Protein AF-A0A7S3NAI8-F1 (afdb_monomer)

Mean predicted aligned error: 21.97 Å

Organism: NCBI:txid151035

Radius of gyration: 35.06 Å; Cα contacts (8 Å, |Δi|>4): 60; chains: 1; bounding box: 80×72×83 Å

pLDDT: mean 77.16, std 15.66, range [41.75, 98.12]

Sequence (259 aa):
VMDKLWKEVGRETEAGKLLYNLYPPDKKIDYPALRMKSKELLRKEEEEKKRGGKKKKPCPQKAKIEYPEPPRKESKFHMIDFVPRRKNAEAIKNEMAKEHKVVKPRPGVDRKQMIDDLQDKFQFKGMKDGVIGLDPKFKKKQQLEELMKNAAVPRKTKQGFKIPDYAATYYAEKYGKALDPKSLAKYEKSDAGLPTVDMQNAELEDLFDQVVGEIEDRQKYLRDISKLGKNKDIEERVKNEIVERIADLQKIREMQRGK

InterPro domains:
  IPR007914 Uncharacterised protein family UPF0193 [PF05250] (155-255)
  IPR007914 Uncharacterised protein family UPF0193 [PTHR28348] (199-255)

Structure (mmCIF, N/CA/C/O backbone):
data_AF-A0A7S3NAI8-F1
#
_entry.id   AF-A0A7S3NAI8-F1
#
loop_
_atom_site.group_PDB
_atom_site.id
_atom_site.type_symbol
_atom_site.label_atom_id
_atom_site.label_alt_id
_atom_site.label_comp_id
_atom_site.label_asym_id
_atom_site.label_entity_id
_atom_site.label_seq_id
_atom_site.pdbx_PDB_ins_code
_atom_site.Cartn_x
_atom_site.Cartn_y
_atom_site.Cartn_z
_atom_site.occupancy
_atom_site.B_iso_or_equiv
_atom_site.auth_seq_id
_atom_site.auth_comp_id
_atom_site.auth_asym_id
_atom_site.auth_atom_id
_atom_site.pdbx_PDB_model_num
ATOM 1 N N . VAL A 1 1 ? 20.994 25.667 -31.544 1.00 58.31 1 VAL A N 1
ATOM 2 C CA . VAL A 1 1 ? 22.170 26.498 -31.169 1.00 58.31 1 VAL A CA 1
ATOM 3 C C . VAL A 1 1 ? 22.980 26.886 -32.406 1.00 58.31 1 VAL A C 1
ATOM 5 O O . VAL A 1 1 ? 23.290 28.058 -32.534 1.00 58.31 1 VAL A O 1
ATOM 8 N N . MET A 1 2 ? 23.215 25.979 -33.366 1.00 66.31 2 MET A N 1
ATOM 9 C CA . MET A 1 2 ? 23.956 26.298 -34.603 1.00 66.31 2 MET A CA 1
ATOM 10 C C . MET A 1 2 ? 23.243 27.254 -35.584 1.00 66.31 2 MET A C 1
ATOM 12 O O . MET A 1 2 ? 23.916 28.000 -36.287 1.00 66.31 2 MET A O 1
ATOM 16 N N . ASP A 1 3 ? 21.906 27.327 -35.582 1.00 66.75 3 ASP A N 1
ATOM 17 C CA . ASP A 1 3 ? 21.140 28.139 -36.556 1.00 66.75 3 ASP A CA 1
ATOM 18 C C . ASP A 1 3 ? 21.333 29.661 -36.432 1.00 66.75 3 ASP A C 1
ATOM 20 O O . ASP A 1 3 ? 20.915 30.419 -37.310 1.00 66.75 3 ASP A O 1
ATOM 24 N N . LYS A 1 4 ? 21.941 30.128 -35.333 1.00 80.12 4 LYS A N 1
ATOM 25 C CA . LYS A 1 4 ? 22.228 31.552 -35.088 1.00 80.12 4 LYS A CA 1
ATOM 26 C C . LYS A 1 4 ? 23.694 31.923 -35.322 1.00 80.12 4 LYS A C 1
ATOM 28 O O . LYS A 1 4 ? 23.981 33.103 -35.485 1.00 80.12 4 LYS A O 1
ATOM 33 N N . LEU A 1 5 ? 24.591 30.941 -35.420 1.00 82.69 5 LEU A N 1
ATOM 34 C CA . LEU A 1 5 ? 26.036 31.173 -35.493 1.00 82.69 5 LEU A CA 1
ATOM 35 C C . LEU A 1 5 ? 26.430 31.942 -36.765 1.00 82.69 5 LEU A C 1
ATOM 37 O O . LEU A 1 5 ? 27.232 32.867 -36.723 1.00 82.69 5 LEU A O 1
ATOM 41 N N . TRP A 1 6 ? 25.796 31.631 -37.901 1.00 80.75 6 TRP A N 1
ATOM 42 C CA . TRP A 1 6 ? 26.048 32.345 -39.158 1.00 80.75 6 TRP A CA 1
ATOM 43 C C . TRP A 1 6 ? 25.530 33.795 -39.144 1.00 80.75 6 TRP A C 1
ATOM 45 O O . TRP A 1 6 ? 26.022 34.624 -39.908 1.00 80.75 6 TRP A O 1
ATOM 55 N N . LYS A 1 7 ? 24.556 34.120 -38.277 1.00 84.31 7 LYS A N 1
ATOM 56 C CA . LYS A 1 7 ? 24.056 35.495 -38.105 1.00 84.31 7 LYS A CA 1
ATOM 57 C C . LYS A 1 7 ? 25.027 36.349 -37.293 1.00 84.31 7 LYS A C 1
ATOM 59 O O . LYS A 1 7 ? 25.137 37.535 -37.569 1.00 84.31 7 LYS A O 1
ATOM 64 N N . GLU A 1 8 ? 25.726 35.745 -36.335 1.00 90.38 8 GLU A N 1
ATOM 65 C CA . GLU A 1 8 ? 26.740 36.418 -35.513 1.00 90.38 8 GLU A CA 1
ATOM 66 C C . GLU A 1 8 ? 28.041 36.659 -36.292 1.00 90.38 8 GLU A C 1
ATOM 68 O O . GLU A 1 8 ? 28.639 37.722 -36.175 1.00 90.38 8 GLU A O 1
ATOM 73 N N . VAL A 1 9 ? 28.445 35.705 -37.139 1.00 91.38 9 VAL A N 1
ATOM 74 C CA . VAL A 1 9 ? 29.662 35.801 -37.972 1.00 91.38 9 VAL A CA 1
ATOM 75 C C . VAL A 1 9 ? 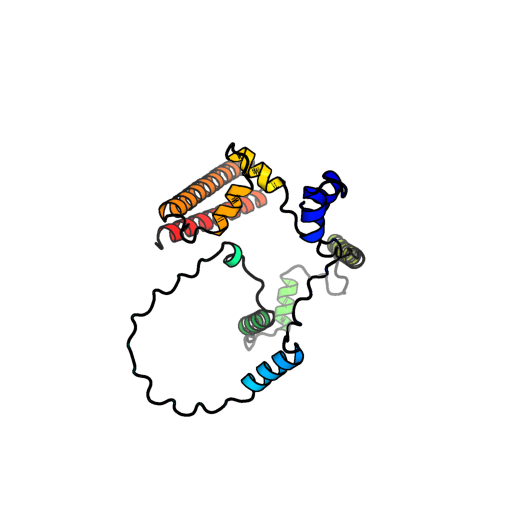29.483 36.745 -39.180 1.00 91.38 9 VAL A C 1
ATOM 77 O O . VAL A 1 9 ? 30.461 37.284 -39.702 1.00 91.38 9 VAL A O 1
ATOM 80 N N . GLY A 1 10 ? 28.236 36.977 -39.610 1.00 87.50 10 GLY A N 1
ATOM 81 C CA . GLY A 1 10 ? 27.883 37.878 -40.712 1.00 87.50 10 GLY A CA 1
ATOM 82 C C . GLY A 1 10 ? 28.161 37.296 -42.106 1.00 87.50 10 GLY A C 1
ATOM 83 O O . GLY A 1 10 ? 29.051 36.474 -42.294 1.00 87.50 10 GLY A O 1
ATOM 84 N N . ARG A 1 11 ? 27.394 37.722 -43.122 1.00 85.44 11 ARG A N 1
ATOM 85 C CA . ARG A 1 11 ? 27.519 37.217 -44.511 1.00 85.44 11 ARG A CA 1
ATOM 86 C C . ARG A 1 11 ? 28.714 37.767 -45.285 1.00 85.44 11 ARG A C 1
ATOM 88 O O . ARG A 1 11 ? 29.029 37.253 -46.356 1.00 85.44 11 ARG A O 1
ATOM 95 N N . GLU A 1 12 ? 29.360 38.797 -44.758 1.00 90.75 12 GLU A N 1
ATOM 96 C CA . GLU A 1 12 ? 30.474 39.455 -45.438 1.00 90.75 12 GLU A CA 1
ATOM 97 C C . GLU A 1 12 ? 31.781 38.665 -45.303 1.00 90.75 12 GLU A C 1
ATOM 99 O O . GLU A 1 12 ? 32.643 38.739 -46.176 1.00 90.75 12 GLU A O 1
ATOM 104 N N . THR A 1 13 ? 31.909 37.837 -44.262 1.00 94.44 13 THR A N 1
ATOM 105 C CA . THR A 1 13 ? 33.091 36.998 -44.037 1.00 94.44 13 THR A CA 1
ATOM 106 C C . THR A 1 13 ? 33.000 35.682 -44.817 1.00 94.44 13 THR A C 1
ATOM 108 O O . THR A 1 13 ? 31.925 35.095 -44.966 1.00 94.44 13 THR A O 1
ATOM 111 N N . GLU A 1 14 ? 34.133 35.172 -45.311 1.00 93.06 14 GLU A N 1
ATOM 112 C CA . GLU A 1 14 ? 34.175 33.894 -46.046 1.00 93.06 14 GLU A CA 1
ATOM 113 C C . GLU A 1 14 ? 33.659 32.721 -45.202 1.00 93.06 14 GLU A C 1
ATOM 115 O O . GLU A 1 14 ? 32.905 31.877 -45.693 1.00 93.06 14 GLU A O 1
ATOM 120 N N . ALA A 1 15 ? 33.986 32.719 -43.906 1.00 90.81 15 ALA A N 1
ATOM 121 C CA . ALA A 1 15 ? 33.488 31.737 -42.950 1.00 90.81 15 ALA A CA 1
ATOM 122 C C . ALA A 1 15 ? 31.955 31.789 -42.815 1.00 90.81 15 ALA A C 1
ATOM 124 O O . ALA A 1 15 ? 31.297 30.747 -42.797 1.00 90.81 15 ALA A O 1
ATOM 125 N N . GLY A 1 16 ? 31.369 32.991 -42.785 1.00 90.62 16 GLY A N 1
ATOM 126 C CA . GLY A 1 16 ? 29.920 33.175 -42.747 1.00 90.62 16 GLY A CA 1
ATOM 127 C C . GLY A 1 16 ? 29.219 32.698 -44.020 1.00 90.62 16 GLY A C 1
ATOM 128 O O . GLY A 1 16 ? 28.172 32.053 -43.936 1.00 90.62 16 GLY A O 1
ATOM 129 N N . LYS A 1 17 ? 29.816 32.930 -45.199 1.00 91.50 17 LYS A N 1
ATOM 130 C CA . LYS A 1 17 ? 29.306 32.421 -46.490 1.00 91.50 17 LYS A CA 1
ATOM 131 C C . LYS A 1 17 ? 29.309 30.891 -46.541 1.00 91.50 17 LYS A C 1
ATOM 133 O O . LYS A 1 17 ? 28.313 30.290 -46.946 1.00 91.50 17 LYS A O 1
ATOM 138 N N . LEU A 1 18 ? 30.391 30.259 -46.081 1.00 91.62 18 LEU A N 1
ATOM 139 C CA . LEU A 1 18 ? 30.500 28.799 -45.977 1.00 91.62 18 LEU A CA 1
ATOM 140 C C . LEU A 1 18 ? 29.454 28.213 -45.022 1.00 91.62 18 LEU A C 1
ATOM 142 O O . LEU A 1 18 ? 28.754 27.268 -45.387 1.00 91.62 18 LEU A O 1
ATOM 146 N N . LEU A 1 19 ? 29.292 28.802 -43.834 1.00 88.25 19 LEU A N 1
ATOM 147 C CA . LEU A 1 19 ? 28.294 28.362 -42.855 1.00 88.25 19 LEU A CA 1
ATOM 148 C C . LEU A 1 19 ? 26.859 28.522 -43.372 1.00 88.25 19 LEU A C 1
ATOM 150 O O . LEU A 1 19 ? 26.040 27.626 -43.173 1.00 88.25 19 LEU A O 1
ATOM 154 N N . TYR A 1 20 ? 26.561 29.622 -44.068 1.00 87.94 20 TYR A N 1
ATOM 155 C CA . TYR A 1 20 ? 25.245 29.855 -44.665 1.00 87.94 20 TYR A CA 1
ATOM 156 C C . TYR A 1 20 ? 24.912 28.834 -45.764 1.00 87.94 20 TYR A C 1
ATOM 158 O O . TYR A 1 20 ? 23.783 28.350 -45.841 1.00 87.94 20 TYR A O 1
ATOM 166 N N . ASN A 1 21 ? 25.898 28.458 -46.583 1.00 86.88 21 ASN A N 1
ATOM 167 C CA . ASN A 1 21 ? 25.721 27.430 -47.609 1.00 86.88 21 ASN A CA 1
ATOM 168 C C . ASN A 1 21 ? 25.515 26.031 -47.010 1.00 86.88 21 ASN A C 1
ATOM 170 O O . ASN A 1 21 ? 24.724 25.250 -47.548 1.00 86.88 21 ASN A O 1
ATOM 174 N N . LEU A 1 22 ? 26.203 25.722 -45.906 1.00 86.19 22 LEU A N 1
ATOM 175 C CA . LEU A 1 22 ? 26.088 24.433 -45.223 1.00 86.19 22 LEU A CA 1
ATOM 176 C C . LEU A 1 22 ? 24.748 24.286 -44.483 1.00 86.19 22 LEU A C 1
ATOM 178 O O . LEU A 1 22 ? 24.173 23.199 -44.476 1.00 86.19 22 LEU A O 1
ATOM 182 N N . TYR A 1 23 ? 24.227 25.383 -43.919 1.00 81.94 23 TYR A N 1
ATOM 183 C CA . TYR A 1 23 ? 22.971 25.409 -43.159 1.00 81.94 23 TYR A CA 1
ATOM 184 C C . TYR A 1 23 ? 22.001 26.494 -43.660 1.00 81.94 23 TYR A C 1
ATOM 186 O O . TYR A 1 23 ? 21.795 27.509 -42.987 1.00 81.94 23 TYR A O 1
ATOM 194 N N . PRO A 1 24 ? 21.362 26.303 -44.828 1.00 79.19 24 PRO A N 1
ATOM 195 C CA . PRO A 1 24 ? 20.399 27.267 -45.339 1.00 79.19 24 PRO A CA 1
ATOM 196 C C . PRO A 1 24 ? 19.149 27.264 -44.451 1.00 79.19 24 PRO A C 1
ATOM 198 O O . PRO A 1 24 ? 18.610 26.187 -44.185 1.00 79.19 24 PRO A O 1
ATOM 201 N N . PRO A 1 25 ? 18.648 28.436 -44.027 1.00 76.06 25 PRO A N 1
ATOM 202 C CA . PRO A 1 25 ? 17.579 28.532 -43.031 1.00 76.06 25 PRO A CA 1
ATOM 203 C C . PRO A 1 25 ? 16.255 27.886 -43.470 1.00 76.06 25 PRO A C 1
ATOM 205 O O . PRO A 1 25 ? 15.472 27.496 -42.611 1.00 76.06 25 PRO A O 1
ATOM 208 N N . ASP A 1 26 ? 16.039 27.716 -44.780 1.00 76.81 26 ASP A N 1
ATOM 209 C CA . ASP A 1 26 ? 14.762 27.264 -45.350 1.00 76.81 26 ASP A CA 1
ATOM 210 C C . ASP A 1 26 ? 14.845 25.944 -46.133 1.00 76.81 26 ASP A C 1
ATOM 212 O O . ASP A 1 26 ? 13.895 25.565 -46.823 1.00 76.81 26 ASP A O 1
ATOM 216 N N . LYS A 1 27 ? 15.951 25.190 -46.042 1.00 76.06 27 LYS A N 1
ATOM 217 C CA . LYS A 1 27 ? 15.980 23.846 -46.643 1.00 76.06 27 LYS A CA 1
ATOM 218 C C . LYS A 1 27 ? 15.183 22.880 -45.771 1.00 76.06 27 LYS A C 1
ATOM 220 O O . LYS A 1 27 ? 15.714 22.235 -44.870 1.00 76.06 27 LYS A O 1
ATOM 225 N N . LYS A 1 28 ? 13.889 22.756 -46.073 1.00 80.75 28 LYS A N 1
ATOM 226 C CA . LYS A 1 28 ? 13.061 21.641 -45.614 1.00 80.75 28 LYS A CA 1
ATOM 227 C C . LYS A 1 28 ? 13.723 20.357 -46.114 1.00 80.75 28 LYS A C 1
ATOM 229 O O . LYS A 1 28 ? 13.796 20.137 -47.319 1.00 80.75 28 LYS A O 1
ATOM 234 N N . ILE A 1 29 ? 14.277 19.565 -45.197 1.00 80.69 29 ILE A N 1
ATOM 235 C CA . ILE A 1 29 ? 14.910 18.293 -45.546 1.00 80.69 29 ILE A CA 1
ATOM 236 C C . ILE A 1 29 ? 13.817 17.411 -46.146 1.00 80.69 29 ILE A C 1
ATOM 238 O O . ILE A 1 29 ? 12.866 17.038 -45.454 1.00 80.69 29 ILE A O 1
ATOM 242 N N . ASP A 1 30 ? 13.921 17.146 -47.446 1.00 83.06 30 ASP A N 1
ATOM 243 C CA . ASP A 1 30 ? 12.950 16.337 -48.168 1.00 83.06 30 ASP A CA 1
ATOM 244 C C . ASP A 1 30 ? 13.254 14.867 -47.885 1.00 83.06 30 ASP A C 1
ATOM 246 O O . ASP A 1 30 ? 14.068 14.216 -48.543 1.00 83.06 30 ASP A O 1
ATOM 250 N N . TYR A 1 31 ? 12.683 14.366 -46.793 1.00 82.12 31 TYR A N 1
ATOM 251 C CA . TYR A 1 31 ? 12.772 12.952 -46.476 1.00 82.12 31 TYR A CA 1
ATOM 252 C C . TYR A 1 31 ? 11.865 12.179 -47.440 1.00 82.12 31 TYR A C 1
ATOM 254 O O . TYR A 1 31 ? 10.710 12.570 -47.629 1.00 82.12 31 TYR A O 1
ATOM 262 N N . PRO A 1 32 ? 12.331 11.056 -48.015 1.00 84.81 32 PRO A N 1
ATOM 263 C CA . PRO A 1 32 ? 11.484 10.226 -48.858 1.00 84.81 32 PRO A CA 1
ATOM 264 C C . PRO A 1 32 ? 10.223 9.824 -48.089 1.00 84.81 32 PRO A C 1
ATOM 266 O O . PRO A 1 32 ? 10.291 9.437 -46.919 1.00 84.81 32 PRO A O 1
ATOM 269 N N . ALA A 1 33 ? 9.064 9.918 -48.745 1.00 81.44 33 ALA A N 1
ATOM 270 C CA . ALA A 1 33 ? 7.783 9.621 -48.120 1.00 81.44 33 ALA A CA 1
ATOM 271 C C . ALA A 1 33 ? 7.792 8.203 -47.525 1.00 81.44 33 ALA A C 1
ATOM 273 O O . ALA A 1 33 ? 7.889 7.204 -48.246 1.00 81.44 33 ALA A O 1
ATOM 274 N N . LEU A 1 34 ? 7.682 8.114 -46.196 1.00 76.50 34 LEU A N 1
ATOM 275 C CA . LEU A 1 34 ? 7.574 6.844 -45.490 1.00 76.50 34 LEU A CA 1
ATOM 276 C C . LEU A 1 34 ? 6.293 6.145 -45.954 1.00 76.50 34 LEU A C 1
ATOM 278 O O . LEU A 1 34 ? 5.187 6.540 -45.582 1.00 76.50 34 LEU A O 1
ATOM 282 N N . ARG A 1 35 ? 6.432 5.093 -46.769 1.00 77.12 35 ARG A N 1
ATOM 283 C CA . ARG A 1 35 ? 5.318 4.224 -47.177 1.00 77.12 35 ARG A CA 1
ATOM 284 C C . ARG A 1 35 ? 4.878 3.365 -45.993 1.00 77.12 35 ARG A C 1
ATOM 286 O O . ARG A 1 35 ? 5.145 2.167 -45.939 1.00 77.12 35 ARG A O 1
ATOM 293 N N . MET A 1 36 ? 4.225 3.978 -45.015 1.00 78.50 36 MET A N 1
ATOM 294 C CA . MET A 1 36 ? 3.579 3.238 -43.942 1.00 78.50 36 MET A CA 1
ATOM 295 C C . MET A 1 36 ? 2.265 2.666 -44.467 1.00 78.50 36 MET A C 1
ATOM 297 O O . MET A 1 36 ? 1.466 3.376 -45.079 1.00 78.50 36 MET A O 1
ATOM 301 N N . LYS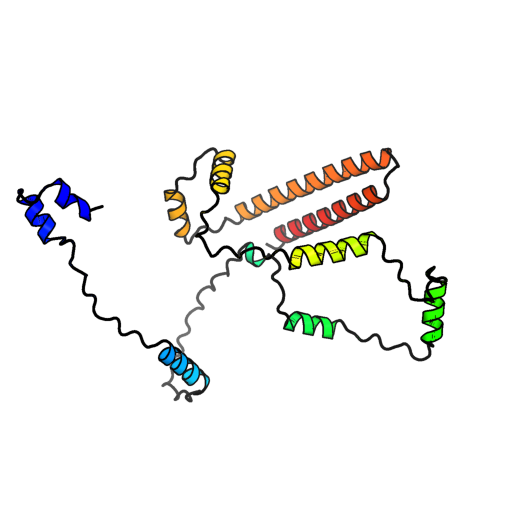 A 1 37 ? 2.032 1.372 -44.228 1.00 76.75 37 LYS A N 1
ATOM 302 C CA . LYS A 1 37 ? 0.714 0.774 -44.463 1.00 76.75 37 LYS A CA 1
ATOM 303 C C . LYS A 1 37 ? -0.319 1.560 -43.655 1.00 76.75 37 LYS A C 1
ATOM 305 O O . LYS A 1 37 ? -0.072 1.883 -42.491 1.00 76.75 37 LYS A O 1
ATOM 310 N N . SER A 1 38 ? -1.466 1.867 -44.258 1.00 79.44 38 SER A N 1
ATOM 311 C CA . SER A 1 38 ? -2.542 2.546 -43.538 1.00 79.44 38 SER A CA 1
ATOM 312 C C . SER A 1 38 ? -2.954 1.722 -42.314 1.00 79.44 38 SER A C 1
ATOM 314 O O . SER A 1 38 ? -2.883 0.489 -42.306 1.00 79.44 38 SER A O 1
ATOM 316 N N . LYS A 1 39 ? -3.401 2.402 -41.256 1.00 76.12 39 LYS A N 1
ATOM 317 C CA . LYS A 1 39 ? -3.838 1.746 -40.014 1.00 76.12 39 LYS A CA 1
ATOM 318 C C . LYS A 1 39 ? -4.964 0.729 -40.263 1.00 76.12 39 LYS A C 1
ATOM 320 O O . LYS A 1 39 ? -5.061 -0.273 -39.562 1.00 76.12 39 LYS A O 1
ATOM 325 N N . GLU A 1 40 ? -5.768 0.956 -41.298 1.00 79.06 40 GLU A N 1
ATOM 326 C CA . GLU A 1 40 ? -6.812 0.036 -41.755 1.00 79.06 40 GLU A CA 1
ATOM 327 C C . GLU A 1 40 ? -6.254 -1.226 -42.420 1.00 79.06 40 GLU A C 1
ATOM 329 O O . GLU A 1 40 ? -6.776 -2.311 -42.175 1.00 79.06 40 GLU A O 1
ATOM 334 N N . LEU A 1 41 ? -5.173 -1.117 -43.202 1.00 79.19 41 LEU A N 1
ATOM 335 C CA . LEU A 1 41 ? -4.490 -2.278 -43.784 1.00 79.19 41 LEU A CA 1
ATOM 336 C C . LEU A 1 41 ? -3.861 -3.158 -42.703 1.00 79.19 41 LEU A C 1
ATOM 338 O O . LEU A 1 41 ? -3.995 -4.376 -42.759 1.00 79.19 41 LEU A O 1
ATOM 342 N N . LEU A 1 42 ? -3.238 -2.553 -41.688 1.00 81.25 42 LEU A N 1
ATOM 343 C CA . LEU A 1 42 ? -2.683 -3.293 -40.548 1.00 81.25 42 LEU A CA 1
ATOM 344 C C . LEU A 1 42 ? -3.774 -4.036 -39.769 1.00 81.25 42 LEU A C 1
ATOM 346 O O . LEU A 1 42 ? -3.610 -5.205 -39.424 1.00 81.25 42 LEU A O 1
ATOM 350 N N . ARG A 1 43 ? -4.919 -3.383 -39.545 1.00 81.12 43 ARG A N 1
ATOM 351 C CA . ARG A 1 43 ? -6.054 -3.993 -38.851 1.00 81.12 43 ARG A CA 1
ATOM 352 C C . ARG A 1 43 ? -6.693 -5.124 -39.667 1.00 81.12 43 ARG A C 1
ATOM 354 O O . ARG A 1 43 ? -6.998 -6.169 -39.097 1.00 81.12 43 ARG A O 1
ATOM 361 N N . LYS A 1 44 ? -6.840 -4.963 -40.988 1.00 81.38 44 LYS A N 1
ATOM 362 C CA . LYS A 1 44 ? -7.309 -6.038 -41.881 1.00 81.38 44 LYS A CA 1
ATOM 363 C C . LYS A 1 44 ? -6.336 -7.220 -41.923 1.00 81.38 44 LYS A C 1
ATOM 365 O O . LYS A 1 44 ? -6.791 -8.354 -41.839 1.00 81.38 44 LYS A O 1
ATOM 370 N N . GLU A 1 45 ? -5.022 -6.984 -41.966 1.00 78.06 45 GLU A N 1
ATOM 371 C CA . GLU A 1 45 ? -4.016 -8.060 -41.906 1.00 78.06 45 GLU A CA 1
ATOM 372 C C . GLU A 1 45 ? -4.067 -8.836 -40.575 1.00 78.06 45 GLU A C 1
ATOM 374 O O . GLU A 1 45 ? -3.905 -10.058 -40.561 1.00 78.06 45 GLU A O 1
ATOM 379 N N . GLU A 1 46 ? -4.308 -8.162 -39.447 1.00 79.25 46 GLU A N 1
ATOM 380 C CA . GLU A 1 46 ? -4.494 -8.832 -38.153 1.00 79.25 46 GLU A CA 1
ATOM 381 C C . GLU A 1 46 ? -5.799 -9.631 -38.081 1.00 79.25 46 GLU A C 1
ATOM 383 O O . GLU A 1 46 ? -5.812 -10.750 -37.560 1.00 79.25 46 GLU A O 1
ATOM 388 N N . GLU A 1 47 ? -6.895 -9.086 -38.609 1.00 79.50 47 GLU A N 1
ATOM 389 C CA . GLU A 1 47 ? -8.188 -9.771 -38.664 1.00 79.50 47 GLU A CA 1
ATOM 390 C C . GLU A 1 47 ? -8.141 -10.989 -39.609 1.00 79.50 47 GLU A C 1
ATOM 392 O O . GLU A 1 47 ? -8.650 -12.057 -39.257 1.00 79.50 47 GLU A O 1
ATOM 397 N N . GLU A 1 48 ? -7.448 -10.898 -40.748 1.00 72.81 48 GLU A N 1
ATOM 398 C CA . GLU A 1 48 ? -7.210 -12.030 -41.654 1.00 72.81 48 GLU A CA 1
ATOM 399 C C . GLU A 1 48 ? -6.296 -13.098 -41.045 1.00 72.81 48 GLU A C 1
ATOM 401 O O . GLU A 1 48 ? -6.559 -14.286 -41.221 1.00 72.81 48 GLU A O 1
ATOM 406 N N . LYS A 1 49 ? -5.268 -12.728 -40.268 1.00 67.19 49 LYS A N 1
ATOM 407 C CA . LYS A 1 49 ? -4.451 -13.707 -39.522 1.00 67.19 49 LYS A CA 1
ATOM 408 C C . LYS A 1 49 ? -5.254 -14.450 -38.454 1.00 67.19 49 LYS A C 1
ATOM 410 O O . LYS A 1 49 ? -4.973 -15.617 -38.194 1.00 67.19 49 LYS A O 1
ATOM 415 N N . LYS A 1 50 ? -6.243 -13.793 -37.841 1.00 66.25 50 LYS A N 1
ATOM 416 C CA . LYS A 1 50 ? -7.129 -14.408 -36.838 1.00 66.25 50 LYS A CA 1
ATOM 417 C C . LYS A 1 50 ? -8.192 -15.310 -37.466 1.00 66.25 50 LYS A C 1
ATOM 419 O O . LYS A 1 50 ? -8.572 -16.301 -36.854 1.00 66.25 50 LYS A O 1
ATOM 424 N N . ARG A 1 51 ? -8.670 -14.983 -38.672 1.00 66.06 51 ARG A N 1
ATOM 425 C CA . ARG A 1 51 ? -9.725 -15.740 -39.374 1.00 66.06 51 ARG A CA 1
ATOM 426 C C . ARG A 1 51 ? -9.181 -16.832 -40.297 1.00 66.06 51 ARG A C 1
ATOM 428 O O . ARG A 1 51 ? -9.811 -17.869 -40.465 1.00 66.06 51 ARG A O 1
ATOM 435 N N . GLY A 1 52 ? -8.000 -16.627 -40.870 1.00 52.56 52 GLY A N 1
ATOM 436 C CA . GLY A 1 52 ? -7.333 -17.553 -41.772 1.00 52.56 52 GLY A CA 1
ATOM 437 C C . GLY A 1 52 ? -6.270 -18.372 -41.055 1.00 52.56 52 GLY A C 1
ATOM 438 O O . GLY A 1 52 ? -5.076 -18.114 -41.213 1.00 52.56 52 GLY A O 1
ATOM 439 N N . GLY A 1 53 ? -6.687 -19.403 -40.318 1.00 55.53 53 GLY A N 1
ATOM 440 C CA . GLY A 1 53 ? -5.801 -20.490 -39.903 1.00 55.53 53 GLY A CA 1
ATOM 441 C C . GLY A 1 53 ? -5.292 -21.248 -41.130 1.00 55.53 53 GLY A C 1
ATOM 442 O O . GLY A 1 53 ? -5.776 -22.335 -41.439 1.00 55.53 53 GLY A O 1
ATOM 443 N N . LYS A 1 54 ? -4.343 -20.669 -41.879 1.00 59.41 54 LYS A N 1
ATOM 444 C CA . LYS A 1 54 ? -3.670 -21.354 -42.985 1.00 59.41 54 LYS A CA 1
ATOM 445 C C . LYS A 1 54 ? -3.075 -22.637 -42.411 1.00 59.41 54 LYS A C 1
ATOM 447 O O . LYS A 1 54 ? -2.167 -22.573 -41.580 1.00 59.41 54 LYS A O 1
ATOM 452 N N . LYS A 1 55 ? -3.608 -23.791 -42.832 1.00 64.31 55 LYS A N 1
ATOM 453 C CA . LYS A 1 55 ? -3.068 -25.113 -42.496 1.00 64.31 55 LYS A CA 1
ATOM 454 C C . LYS A 1 55 ? -1.579 -25.074 -42.829 1.00 64.31 55 LYS A C 1
ATOM 456 O O . LYS A 1 55 ? -1.213 -24.910 -43.994 1.00 64.31 55 LYS A O 1
ATOM 461 N N . LYS A 1 56 ? -0.723 -25.113 -41.803 1.00 65.94 56 LYS A N 1
ATOM 462 C CA . LYS A 1 56 ? 0.729 -25.099 -41.983 1.00 65.94 56 LYS A CA 1
ATOM 463 C C . LYS A 1 56 ? 1.059 -26.319 -42.838 1.00 65.94 56 LYS A C 1
ATOM 465 O O . LYS A 1 56 ? 0.859 -27.442 -42.384 1.00 65.94 56 LYS A O 1
ATOM 470 N N . LYS A 1 57 ? 1.505 -26.107 -44.081 1.00 72.44 57 LYS A N 1
ATOM 471 C CA . LYS A 1 57 ? 2.099 -27.189 -44.874 1.00 72.44 57 LYS A CA 1
ATOM 472 C C . LYS A 1 57 ? 3.197 -27.825 -44.007 1.00 72.44 57 LYS A C 1
ATOM 474 O O . LYS A 1 57 ? 3.891 -27.061 -43.324 1.00 72.44 57 LYS A O 1
ATOM 479 N N . PRO A 1 58 ? 3.340 -29.162 -43.976 1.00 68.94 58 PRO A N 1
ATOM 480 C CA . PRO A 1 58 ? 4.404 -29.799 -43.214 1.00 68.94 58 PRO A CA 1
ATOM 481 C C . PRO A 1 58 ? 5.730 -29.241 -43.728 1.00 68.94 58 PRO A C 1
ATOM 483 O O . PRO A 1 58 ? 6.114 -29.443 -44.876 1.00 68.94 58 PRO A O 1
ATOM 486 N N . CYS A 1 59 ? 6.366 -28.421 -42.897 1.00 57.91 59 CYS A N 1
ATOM 487 C CA . CYS A 1 59 ? 7.693 -27.900 -43.167 1.00 57.91 59 CYS A CA 1
ATOM 488 C C . CYS A 1 59 ? 8.630 -29.122 -43.200 1.00 57.91 59 CYS A C 1
ATOM 490 O O . CYS A 1 59 ? 8.480 -29.972 -42.315 1.00 57.91 59 CYS A O 1
ATOM 492 N N . PRO A 1 60 ? 9.528 -29.253 -44.196 1.00 73.88 60 PRO A N 1
ATOM 493 C CA . PRO A 1 60 ? 10.490 -30.352 -44.248 1.00 73.88 60 PRO A CA 1
ATOM 494 C C . PRO A 1 60 ? 11.160 -30.488 -42.881 1.00 73.88 60 PRO A C 1
ATOM 496 O O . PRO A 1 60 ? 11.482 -29.471 -42.263 1.00 73.88 60 PRO A O 1
ATOM 499 N N . GLN A 1 61 ? 11.232 -31.729 -42.385 1.00 71.94 61 GLN A N 1
ATOM 500 C CA . GLN A 1 61 ? 11.603 -32.091 -41.016 1.00 71.94 61 GLN A CA 1
ATOM 501 C C . GLN A 1 61 ? 12.713 -31.180 -40.492 1.00 71.94 61 GLN A C 1
ATOM 503 O O . GLN A 1 61 ? 13.875 -31.298 -40.871 1.00 71.94 61 GLN A O 1
ATOM 508 N N . LYS A 1 62 ? 12.336 -30.233 -39.629 1.00 69.31 62 LYS A N 1
ATOM 509 C CA . LYS A 1 62 ? 13.311 -29.407 -38.929 1.00 69.31 62 LYS A CA 1
ATOM 510 C C . LYS A 1 62 ? 14.120 -30.358 -38.060 1.00 69.31 62 LYS A C 1
ATOM 512 O O . LYS A 1 62 ? 13.537 -31.014 -37.195 1.00 69.31 62 LYS A O 1
ATOM 517 N N . ALA A 1 63 ? 15.421 -30.450 -38.318 1.00 79.00 63 ALA A N 1
ATOM 518 C CA . ALA A 1 63 ? 16.342 -31.165 -37.451 1.00 79.00 63 ALA A CA 1
ATOM 519 C C . ALA A 1 63 ? 16.096 -30.698 -36.008 1.00 79.00 63 ALA A C 1
ATOM 521 O O . ALA A 1 63 ? 16.155 -29.499 -35.722 1.00 79.00 63 ALA A O 1
ATOM 522 N N . LYS A 1 64 ? 15.730 -31.631 -35.122 1.00 78.94 64 LYS A N 1
ATOM 523 C CA . LYS A 1 64 ? 15.594 -31.358 -33.690 1.00 78.94 64 LYS A CA 1
ATOM 524 C C . LYS A 1 64 ? 17.003 -31.218 -33.129 1.00 78.94 64 LYS A C 1
ATOM 526 O O . LYS A 1 64 ? 17.610 -32.198 -32.722 1.00 78.94 64 LYS A O 1
ATOM 531 N N . ILE A 1 65 ? 17.535 -30.007 -33.190 1.00 82.81 65 ILE A N 1
ATOM 532 C CA . ILE A 1 65 ? 18.744 -29.645 -32.463 1.00 82.81 65 ILE A CA 1
ATOM 533 C C . ILE A 1 65 ? 18.274 -29.325 -31.041 1.00 82.81 65 ILE A C 1
ATOM 535 O O . ILE A 1 65 ? 17.527 -28.365 -30.844 1.00 82.81 65 ILE A O 1
ATOM 539 N N . GLU A 1 66 ? 18.624 -30.176 -30.076 1.00 84.88 66 GLU A N 1
ATOM 540 C CA . GLU A 1 66 ? 18.416 -29.885 -28.656 1.00 84.88 66 GLU A CA 1
ATOM 541 C C . GLU A 1 66 ? 19.379 -28.773 -28.255 1.00 84.88 66 GLU A C 1
ATOM 543 O O . GLU A 1 66 ? 20.577 -28.980 -28.073 1.00 84.88 66 GLU A O 1
ATOM 548 N N . TYR A 1 67 ? 18.844 -27.559 -28.177 1.00 87.00 67 TYR A N 1
ATOM 549 C CA . TYR A 1 67 ? 19.541 -26.450 -27.554 1.00 87.00 67 TYR A CA 1
ATOM 550 C C . TYR A 1 67 ? 19.288 -26.512 -26.046 1.00 87.00 67 TYR A C 1
ATOM 552 O O . TYR A 1 67 ? 18.145 -26.750 -25.645 1.00 87.00 67 TYR A O 1
ATOM 560 N N . PRO A 1 68 ? 20.308 -26.271 -25.209 1.00 89.44 68 PRO A N 1
ATOM 561 C CA . PRO A 1 68 ? 20.087 -26.091 -23.780 1.00 89.44 68 PRO A CA 1
ATOM 562 C C . PRO A 1 68 ? 19.055 -24.976 -23.562 1.00 89.44 68 PRO A C 1
ATOM 564 O O . PRO A 1 68 ? 19.112 -23.943 -24.239 1.00 89.44 68 PRO A O 1
ATOM 567 N N . GLU A 1 69 ? 18.095 -25.189 -22.652 1.00 85.69 69 GLU A N 1
ATOM 568 C CA . GLU A 1 69 ? 17.108 -24.156 -22.331 1.00 85.69 69 GLU A CA 1
ATOM 569 C C . GLU A 1 69 ? 17.857 -22.914 -21.830 1.00 85.69 69 GLU A C 1
ATOM 571 O O . GLU A 1 69 ? 18.578 -22.999 -20.831 1.00 85.69 69 GLU A O 1
ATOM 576 N N . PRO A 1 70 ? 17.734 -21.758 -22.508 1.00 83.25 70 PRO A N 1
ATOM 577 C CA . PRO A 1 70 ? 18.338 -20.541 -22.001 1.00 83.25 70 PRO A CA 1
ATOM 578 C C . PRO A 1 70 ? 17.735 -20.250 -20.621 1.00 83.25 70 PRO A C 1
ATOM 580 O O . PRO A 1 70 ? 16.526 -20.447 -20.441 1.00 83.25 70 PRO A O 1
ATOM 583 N N . PRO A 1 71 ? 18.536 -19.772 -19.652 1.00 88.31 71 PRO A N 1
ATOM 584 C CA . PRO A 1 71 ? 18.025 -19.458 -18.328 1.00 88.31 71 PRO A CA 1
ATOM 585 C C . PRO A 1 71 ? 16.852 -18.491 -18.478 1.00 88.31 71 PRO A C 1
ATOM 587 O O . PRO A 1 71 ? 16.961 -17.438 -19.119 1.00 88.31 71 PRO A O 1
ATOM 590 N N . ARG A 1 72 ? 15.692 -18.881 -17.942 1.00 85.00 72 ARG A N 1
ATOM 591 C CA . ARG A 1 72 ? 14.516 -18.014 -17.948 1.00 85.00 72 ARG A CA 1
ATOM 592 C C . ARG A 1 72 ? 14.883 -16.781 -17.140 1.00 85.00 72 ARG A C 1
ATOM 594 O O . ARG A 1 72 ? 15.279 -16.899 -15.987 1.00 85.00 72 ARG A O 1
ATOM 601 N N . LYS A 1 73 ? 14.771 -15.603 -17.754 1.00 82.12 73 LYS A N 1
ATOM 602 C CA . LYS A 1 73 ? 14.937 -14.347 -17.025 1.00 82.12 73 LYS A CA 1
ATOM 603 C C . LYS A 1 73 ? 13.896 -14.334 -15.914 1.00 82.12 73 LYS A C 1
ATOM 605 O O . LYS A 1 73 ? 12.700 -14.384 -16.204 1.00 82.12 73 LYS A O 1
ATOM 610 N N . GLU A 1 74 ? 14.357 -14.299 -14.672 1.00 82.62 74 GLU A N 1
ATOM 611 C CA . GLU A 1 74 ? 13.482 -14.112 -13.526 1.00 82.62 74 GLU A CA 1
ATOM 612 C C . GLU A 1 74 ? 12.710 -12.809 -13.735 1.00 82.62 74 GLU A C 1
ATOM 614 O O . GLU A 1 74 ? 13.287 -11.758 -14.044 1.00 82.62 74 GLU A O 1
ATOM 619 N N . SER A 1 75 ? 11.382 -12.883 -13.664 1.00 80.12 75 SER A N 1
ATOM 620 C CA . SER A 1 75 ? 10.550 -11.692 -13.745 1.00 80.12 75 SER A CA 1
ATOM 621 C C . SER A 1 75 ? 10.855 -10.832 -12.526 1.00 80.12 75 SER A C 1
ATOM 623 O O . SER A 1 75 ? 10.508 -11.204 -11.407 1.00 80.12 75 SER A O 1
ATOM 625 N N . LYS A 1 76 ? 11.516 -9.690 -12.737 1.00 85.31 76 LYS A N 1
ATOM 626 C CA . LYS A 1 76 ? 11.726 -8.686 -11.693 1.00 85.31 76 LYS A CA 1
ATOM 627 C C . LYS A 1 76 ? 10.348 -8.176 -11.267 1.00 85.31 76 LYS A C 1
ATOM 629 O O . LYS A 1 76 ? 9.683 -7.497 -12.045 1.00 85.31 76 LYS A O 1
ATOM 634 N N . PHE A 1 77 ? 9.901 -8.546 -10.072 1.00 87.00 77 PHE A N 1
ATOM 635 C CA . PHE A 1 77 ? 8.695 -7.971 -9.486 1.00 87.00 77 PHE A CA 1
ATOM 636 C C . PHE A 1 77 ? 8.988 -6.527 -9.084 1.00 87.00 77 PHE A C 1
ATOM 638 O O . PHE A 1 77 ? 10.012 -6.246 -8.460 1.00 87.00 77 PHE A O 1
ATOM 645 N N . HIS A 1 78 ? 8.098 -5.604 -9.429 1.00 84.94 78 HIS A N 1
ATOM 646 C CA . HIS A 1 78 ? 8.178 -4.227 -8.956 1.00 84.94 78 HIS A CA 1
ATOM 647 C C . HIS A 1 78 ? 7.256 -4.038 -7.747 1.00 84.94 78 HIS A C 1
ATOM 649 O O . HIS A 1 78 ? 6.217 -4.684 -7.653 1.00 84.94 78 HIS A O 1
ATOM 655 N N . MET A 1 79 ? 7.562 -3.089 -6.852 1.00 81.69 79 MET A N 1
ATOM 656 C CA . MET A 1 79 ? 6.677 -2.741 -5.721 1.00 81.69 79 MET A CA 1
ATOM 657 C C . MET A 1 79 ? 5.226 -2.455 -6.163 1.00 81.69 79 MET A C 1
ATOM 659 O O . MET A 1 79 ? 4.276 -2.749 -5.443 1.00 81.69 79 MET A O 1
ATOM 663 N N . ILE A 1 80 ? 5.048 -1.931 -7.382 1.00 73.44 80 ILE A N 1
ATOM 664 C CA . ILE A 1 80 ? 3.742 -1.627 -7.990 1.00 73.44 80 ILE A CA 1
ATOM 665 C C . ILE A 1 80 ? 2.918 -2.897 -8.267 1.00 73.44 80 ILE A C 1
ATOM 667 O O . ILE A 1 80 ? 1.687 -2.839 -8.262 1.00 73.44 80 ILE A O 1
ATOM 671 N N . ASP A 1 81 ? 3.565 -4.041 -8.488 1.00 80.44 81 ASP A N 1
ATOM 672 C CA . ASP A 1 81 ? 2.885 -5.315 -8.741 1.00 80.44 81 ASP A CA 1
ATOM 673 C C . ASP A 1 81 ? 2.260 -5.899 -7.466 1.00 80.44 81 ASP A C 1
ATOM 675 O O . ASP A 1 81 ? 1.324 -6.693 -7.548 1.00 80.44 81 ASP A O 1
ATOM 679 N N . PHE A 1 82 ? 2.714 -5.450 -6.291 1.00 85.00 82 PHE A N 1
ATOM 680 C CA . PHE A 1 82 ? 2.174 -5.849 -4.989 1.00 85.00 82 PHE A CA 1
ATOM 681 C C . PHE A 1 82 ? 1.027 -4.960 -4.503 1.00 85.00 82 PHE A C 1
ATOM 683 O O . PHE A 1 82 ? 0.362 -5.304 -3.528 1.00 85.00 82 PHE A O 1
ATOM 690 N N . VAL A 1 83 ? 0.756 -3.836 -5.174 1.00 88.81 83 VAL A N 1
ATOM 691 C CA . VAL A 1 83 ? -0.427 -3.022 -4.880 1.00 88.81 83 VAL A CA 1
ATOM 692 C C . VAL A 1 83 ? -1.657 -3.790 -5.371 1.00 88.81 83 VAL A C 1
ATOM 694 O O . VAL A 1 83 ? -1.761 -4.032 -6.579 1.00 88.81 83 VAL A O 1
ATOM 697 N N . PRO A 1 84 ? -2.615 -4.158 -4.494 1.00 90.44 84 PRO A N 1
ATOM 698 C CA . PRO A 1 84 ? -3.814 -4.875 -4.908 1.00 90.44 84 PRO A CA 1
ATOM 699 C C . PRO A 1 84 ? -4.555 -4.100 -6.001 1.00 90.44 84 PRO A C 1
ATOM 701 O O . PRO A 1 84 ? -5.158 -3.050 -5.765 1.00 90.44 84 PRO A O 1
ATOM 704 N N . ARG A 1 85 ? -4.493 -4.602 -7.238 1.00 88.69 85 ARG A N 1
ATOM 705 C CA . ARG A 1 85 ? -5.218 -3.999 -8.357 1.00 88.69 85 ARG A CA 1
ATOM 706 C C . ARG A 1 85 ? -6.702 -4.314 -8.227 1.00 88.69 85 ARG A C 1
ATOM 708 O O . ARG A 1 85 ? -7.092 -5.386 -7.766 1.00 88.69 85 ARG A O 1
ATOM 715 N N . ARG A 1 86 ? -7.550 -3.388 -8.683 1.00 87.81 86 ARG A N 1
ATOM 716 C CA . ARG A 1 86 ? -8.996 -3.636 -8.756 1.00 87.81 86 ARG A CA 1
ATOM 717 C C . ARG A 1 86 ? -9.239 -4.860 -9.640 1.00 87.81 86 ARG A C 1
ATOM 719 O O . ARG A 1 86 ? -8.800 -4.887 -10.790 1.00 87.81 86 ARG A O 1
ATOM 726 N N . LYS A 1 87 ? -9.938 -5.859 -9.097 1.00 91.38 87 LYS A N 1
ATOM 727 C CA . LYS A 1 87 ? -10.381 -7.035 -9.853 1.00 91.38 87 LYS A CA 1
ATOM 728 C C . LYS A 1 87 ? -11.275 -6.593 -11.017 1.00 91.38 87 LYS A C 1
ATOM 730 O O . LYS A 1 87 ? -11.995 -5.598 -10.911 1.00 91.38 87 LYS A O 1
ATOM 735 N N . ASN A 1 88 ? -11.244 -7.334 -12.125 1.00 93.06 88 ASN A N 1
ATOM 736 C CA . ASN A 1 88 ? -12.164 -7.096 -13.238 1.00 93.06 88 ASN A CA 1
ATOM 737 C C . ASN A 1 88 ? -13.618 -7.307 -12.766 1.00 93.06 88 ASN A C 1
ATOM 739 O O . ASN A 1 88 ? -13.884 -8.193 -11.953 1.00 93.06 88 ASN A O 1
ATOM 743 N N . ALA A 1 89 ? -14.562 -6.524 -13.289 1.00 89.69 89 ALA A N 1
ATOM 744 C CA . ALA A 1 89 ? -15.972 -6.582 -12.904 1.00 89.69 89 ALA A CA 1
ATOM 745 C C . ALA A 1 89 ? -16.577 -7.988 -13.075 1.00 89.69 89 ALA A C 1
ATOM 747 O O . ALA A 1 89 ? -17.392 -8.414 -12.262 1.00 89.69 89 ALA A O 1
ATOM 748 N N . GLU A 1 90 ? -16.152 -8.736 -14.095 1.00 94.69 90 GLU A N 1
ATOM 749 C CA . GLU A 1 90 ? -16.586 -10.123 -14.317 1.00 94.69 90 GLU A CA 1
ATOM 750 C C . GLU A 1 90 ? -16.068 -11.086 -13.244 1.00 94.69 90 GLU A C 1
ATOM 752 O O . GLU A 1 90 ? -16.813 -11.941 -12.771 1.00 94.69 90 GLU A O 1
ATOM 757 N N . ALA A 1 91 ? -14.816 -10.916 -12.806 1.00 93.25 91 ALA A N 1
ATOM 758 C CA . ALA A 1 91 ? -14.244 -11.718 -11.728 1.00 93.25 91 ALA A CA 1
ATOM 759 C C . ALA A 1 91 ? -14.999 -11.478 -10.414 1.00 93.25 91 ALA A C 1
ATOM 761 O O . ALA A 1 91 ? -15.345 -12.435 -9.729 1.00 93.25 91 ALA A O 1
ATOM 762 N N . ILE A 1 92 ? -15.346 -10.218 -10.126 1.00 90.12 92 ILE A N 1
ATOM 763 C CA . ILE A 1 92 ? -16.160 -9.850 -8.958 1.00 90.12 92 ILE A CA 1
ATOM 764 C C . ILE A 1 92 ? -17.548 -10.496 -9.035 1.00 90.12 92 ILE A C 1
ATOM 766 O O . ILE A 1 92 ? -18.010 -11.065 -8.052 1.00 90.12 92 ILE A O 1
ATOM 770 N N . LYS A 1 93 ? -18.217 -10.455 -10.196 1.00 92.25 93 LYS A N 1
ATOM 771 C CA . LYS A 1 93 ? -19.529 -11.106 -10.376 1.00 92.25 93 LYS A CA 1
ATOM 772 C C . LYS A 1 93 ? -19.457 -12.617 -10.157 1.00 92.25 93 LYS A C 1
ATOM 774 O O . LYS A 1 93 ? -20.344 -13.178 -9.523 1.00 92.25 93 LYS A O 1
ATOM 779 N N . ASN A 1 94 ? -18.404 -13.264 -10.648 1.00 93.69 94 ASN A N 1
ATOM 780 C CA . ASN A 1 94 ? -18.210 -14.700 -10.472 1.00 93.69 94 ASN A CA 1
ATOM 781 C C . ASN A 1 94 ? -17.887 -15.071 -9.017 1.00 93.69 94 ASN A C 1
ATOM 783 O O . ASN A 1 94 ? -18.365 -16.096 -8.539 1.00 93.69 94 ASN A O 1
ATOM 787 N N . GLU A 1 95 ? -17.107 -14.254 -8.305 1.00 90.12 95 GLU A N 1
ATOM 788 C CA . GLU A 1 95 ? -16.866 -14.413 -6.864 1.00 90.12 95 GLU A CA 1
ATOM 789 C C . GLU A 1 95 ? -18.163 -14.232 -6.068 1.00 90.12 95 GLU A C 1
ATOM 791 O O . GLU A 1 95 ? -18.532 -15.126 -5.314 1.00 90.12 95 GLU A O 1
ATOM 796 N N . MET A 1 96 ? -18.920 -13.161 -6.329 1.00 87.62 96 MET A N 1
ATOM 797 C CA . MET A 1 96 ? -20.241 -12.920 -5.731 1.00 87.62 96 MET A CA 1
ATOM 798 C C . MET A 1 96 ? -21.203 -14.090 -5.967 1.00 87.62 96 MET A C 1
ATOM 800 O O . MET A 1 96 ? -21.926 -14.489 -5.060 1.00 87.62 96 MET A O 1
ATOM 804 N N . ALA A 1 97 ? -21.205 -14.667 -7.171 1.00 87.31 97 ALA A N 1
ATOM 805 C CA . ALA A 1 97 ? -22.038 -15.822 -7.498 1.00 87.31 97 ALA A CA 1
ATOM 806 C C . ALA A 1 97 ? -21.586 -17.107 -6.780 1.00 87.31 97 ALA A C 1
ATOM 808 O O . ALA A 1 97 ? -22.426 -17.924 -6.413 1.00 87.31 97 ALA A O 1
ATOM 809 N N . LYS A 1 98 ? -20.276 -17.291 -6.559 1.00 87.19 98 LYS A N 1
ATOM 810 C CA . LYS A 1 98 ? -19.723 -18.430 -5.805 1.00 87.19 98 LYS A CA 1
ATOM 811 C C . LYS A 1 98 ? -19.961 -18.306 -4.299 1.00 87.19 98 LYS A C 1
ATOM 813 O O . LYS A 1 98 ? -20.235 -19.311 -3.646 1.00 87.19 98 LYS A O 1
ATOM 818 N N . GLU A 1 99 ? -19.838 -17.098 -3.754 1.00 78.44 99 GLU A N 1
ATOM 819 C CA . GLU A 1 99 ? -20.027 -16.817 -2.327 1.00 78.44 99 GLU A CA 1
ATOM 820 C C . GLU A 1 99 ? -21.496 -16.714 -1.927 1.00 78.44 99 GLU A C 1
ATOM 822 O O . GLU A 1 99 ? -21.833 -17.043 -0.789 1.00 78.44 99 GLU A O 1
ATOM 827 N N . HIS A 1 100 ? -22.396 -16.402 -2.867 1.00 71.19 100 HIS A N 1
ATOM 828 C CA . HIS A 1 100 ? -23.817 -16.717 -2.737 1.00 71.19 100 HIS A CA 1
ATOM 829 C C . HIS A 1 100 ? -24.035 -18.240 -2.784 1.00 71.19 100 HIS A C 1
ATOM 831 O O . HIS A 1 100 ? -24.755 -18.787 -3.620 1.00 71.19 100 HIS A O 1
ATOM 837 N N . LYS A 1 101 ? -23.491 -18.959 -1.797 1.00 65.06 101 LYS A N 1
ATOM 838 C CA . LYS A 1 101 ? -24.146 -20.161 -1.301 1.00 65.06 101 LYS A CA 1
ATOM 839 C C . LYS A 1 101 ? -25.503 -19.692 -0.808 1.00 65.06 101 LYS A C 1
ATOM 841 O O . LYS A 1 101 ? -25.617 -19.138 0.282 1.00 65.06 101 LYS A O 1
ATOM 846 N N . VAL A 1 102 ? -26.524 -19.859 -1.646 1.00 63.94 102 VAL A N 1
ATOM 847 C CA . VAL A 1 102 ? -27.919 -19.715 -1.242 1.00 63.94 102 VAL A CA 1
ATOM 848 C C . VAL A 1 102 ? -28.068 -20.602 -0.017 1.00 63.94 102 VAL A C 1
ATOM 850 O O . VAL A 1 102 ? -28.052 -21.829 -0.136 1.00 63.94 102 VAL A O 1
ATOM 853 N N . VAL A 1 103 ? -28.108 -19.989 1.169 1.00 68.62 103 VAL A N 1
ATOM 854 C CA . VAL A 1 103 ? -28.377 -20.700 2.412 1.00 68.62 103 VAL A CA 1
ATOM 855 C C . VAL A 1 103 ? -29.751 -21.301 2.198 1.00 68.62 103 VAL A C 1
ATOM 857 O O . VAL A 1 103 ? -30.756 -20.584 2.191 1.00 68.62 103 VAL A O 1
ATOM 860 N N . LYS A 1 104 ? -29.785 -22.603 1.896 1.00 67.69 104 LYS A N 1
ATOM 861 C CA . LYS A 1 104 ? -31.043 -23.302 1.680 1.00 67.69 104 LYS A CA 1
ATOM 862 C C . LYS A 1 104 ? -31.850 -23.093 2.960 1.00 67.69 104 LYS A C 1
ATOM 864 O O . LYS A 1 104 ? -31.309 -23.350 4.041 1.00 67.69 104 LYS A O 1
ATOM 869 N N . PRO A 1 105 ? -33.081 -22.560 2.873 1.00 64.56 105 PRO A N 1
ATOM 870 C CA . PRO A 1 105 ? -33.906 -22.397 4.056 1.00 64.56 105 PRO A CA 1
ATOM 871 C C . PRO A 1 105 ? -33.999 -23.756 4.745 1.00 64.56 105 PRO A C 1
ATOM 873 O O . PRO A 1 105 ? -34.236 -24.767 4.080 1.00 64.56 105 PRO A O 1
ATOM 876 N N . ARG A 1 106 ? -33.748 -23.787 6.057 1.00 71.81 106 ARG A N 1
ATOM 877 C CA . ARG A 1 106 ? -33.937 -25.013 6.832 1.00 71.81 106 ARG A CA 1
ATOM 878 C C . ARG A 1 106 ? -35.408 -25.419 6.671 1.00 71.81 106 ARG A C 1
ATOM 880 O O . ARG A 1 106 ? -36.272 -24.586 6.960 1.00 71.81 106 ARG A O 1
ATOM 887 N N . PRO A 1 107 ? -35.706 -26.620 6.149 1.00 76.62 107 PRO A N 1
ATOM 888 C CA . PRO A 1 107 ? -37.086 -27.056 5.999 1.00 76.62 107 PRO A CA 1
ATOM 889 C C . PRO A 1 107 ? -37.745 -27.115 7.382 1.00 76.62 107 PRO A C 1
ATOM 891 O O . PRO A 1 107 ? -37.123 -27.566 8.340 1.00 76.62 107 PRO A O 1
ATOM 894 N N . GLY A 1 108 ? -38.980 -26.619 7.484 1.00 80.69 108 GLY A N 1
ATOM 895 C CA . GLY A 1 108 ? -39.771 -26.656 8.720 1.00 80.69 108 GLY A CA 1
ATOM 896 C C . GLY A 1 108 ? -39.645 -25.446 9.653 1.00 80.69 108 GLY A C 1
ATOM 897 O O . GLY A 1 108 ? -40.238 -25.474 10.723 1.00 80.69 108 GLY A O 1
ATOM 898 N N . VAL A 1 109 ? -38.916 -24.384 9.282 1.00 81.19 109 VAL A N 1
ATOM 899 C CA . VAL A 1 109 ? -38.916 -23.125 10.053 1.00 81.19 109 VAL A CA 1
ATOM 900 C C . VAL A 1 109 ? -39.828 -22.103 9.379 1.00 81.19 109 VAL A C 1
ATOM 902 O O . VAL A 1 109 ? -39.532 -21.634 8.275 1.00 81.19 109 VAL A O 1
ATOM 905 N N . ASP A 1 110 ? -40.911 -21.722 10.055 1.00 85.94 110 ASP A N 1
ATOM 906 C CA . ASP A 1 110 ? -41.810 -20.670 9.587 1.00 85.94 110 ASP A CA 1
ATOM 907 C C . ASP A 1 110 ? -41.110 -19.309 9.617 1.00 85.94 110 ASP A C 1
ATOM 909 O O . ASP A 1 110 ? -40.887 -18.690 10.659 1.00 85.94 110 ASP A O 1
ATOM 913 N N . ARG A 1 111 ? -40.755 -18.814 8.427 1.00 78.06 111 ARG A N 1
ATOM 914 C CA . ARG A 1 111 ? -40.004 -17.560 8.268 1.00 78.06 111 ARG A CA 1
ATOM 915 C C . ARG A 1 111 ? -40.703 -16.354 8.885 1.00 78.06 111 ARG A C 1
ATOM 917 O O . ARG A 1 111 ? -40.010 -15.469 9.367 1.00 78.06 111 ARG A O 1
ATOM 924 N N . LYS A 1 112 ? -42.039 -16.313 8.859 1.00 84.38 112 LYS A N 1
ATOM 925 C CA . LYS A 1 112 ? -42.810 -15.203 9.438 1.00 84.38 112 LYS A CA 1
ATOM 926 C C . LYS A 1 112 ? -42.576 -15.102 10.945 1.00 84.38 112 LYS A C 1
ATOM 928 O O . LYS A 1 112 ? -42.188 -14.045 11.416 1.00 84.38 112 LYS A O 1
ATOM 933 N N . GLN A 1 113 ? -42.675 -16.228 11.650 1.00 86.94 113 GLN A N 1
ATOM 934 C CA . GLN A 1 113 ? -42.464 -16.286 13.097 1.00 86.94 113 GLN A CA 1
ATOM 935 C C . GLN A 1 113 ? -41.026 -15.924 13.478 1.00 86.94 113 GLN A C 1
ATOM 937 O O . GLN A 1 113 ? -40.803 -15.163 14.405 1.00 86.94 113 GLN A O 1
ATOM 942 N N . MET A 1 114 ? -40.039 -16.396 12.714 1.00 84.19 114 MET A N 1
ATOM 943 C CA . MET A 1 114 ? -38.635 -16.057 12.966 1.00 84.19 114 MET A CA 1
ATOM 944 C C . MET A 1 114 ? -38.322 -14.573 12.713 1.00 84.19 114 MET A C 1
ATOM 946 O O . MET A 1 114 ? -37.480 -14.002 13.402 1.00 84.19 114 MET A O 1
ATOM 950 N N . ILE A 1 115 ? -38.964 -13.952 11.717 1.00 81.44 115 ILE A N 1
ATOM 951 C CA . ILE A 1 115 ? -38.839 -12.509 11.475 1.00 81.44 115 ILE A CA 1
ATOM 952 C C . ILE A 1 115 ? -39.462 -11.733 12.636 1.00 81.44 115 ILE A C 1
ATOM 954 O O . ILE A 1 115 ? -38.811 -10.823 13.141 1.00 81.44 115 ILE A O 1
ATOM 958 N N . ASP A 1 116 ? -40.658 -12.119 13.083 1.00 83.19 116 ASP A N 1
ATOM 959 C CA . ASP A 1 116 ? -41.332 -11.488 14.221 1.00 83.19 116 ASP A CA 1
ATOM 960 C C . ASP A 1 116 ? -40.499 -11.634 15.511 1.00 83.19 116 ASP A C 1
ATOM 962 O O . ASP A 1 116 ? -40.235 -10.642 16.183 1.00 83.19 116 ASP A O 1
ATOM 966 N N . ASP A 1 117 ? -39.949 -12.821 15.790 1.00 84.56 117 ASP A N 1
ATOM 967 C CA . ASP A 1 117 ? -39.052 -13.073 16.928 1.00 84.56 117 ASP A CA 1
ATOM 968 C C . ASP A 1 117 ? -37.764 -12.239 16.874 1.00 84.56 117 ASP A C 1
ATOM 970 O O . ASP A 1 117 ? -37.254 -11.796 17.905 1.00 84.56 117 ASP A O 1
ATOM 974 N N . LEU A 1 118 ? -37.191 -12.042 15.681 1.00 83.56 118 LEU A N 1
ATOM 975 C CA . LEU A 1 118 ? -36.014 -11.189 15.495 1.00 83.56 118 LEU A CA 1
ATOM 976 C C . LEU A 1 118 ? -36.372 -9.710 15.684 1.00 83.56 118 LEU A C 1
ATOM 978 O O . LEU A 1 118 ? -35.594 -8.974 16.285 1.00 83.56 118 LEU A O 1
ATOM 982 N N . GLN A 1 119 ? -37.542 -9.279 15.214 1.00 75.31 119 GLN A N 1
ATOM 983 C CA . GLN A 1 119 ? -38.043 -7.916 15.403 1.00 75.31 119 GLN A CA 1
ATOM 984 C C . GLN A 1 119 ? -38.466 -7.619 16.846 1.00 75.31 119 GLN A C 1
ATOM 986 O O . GLN A 1 119 ? -38.422 -6.461 17.252 1.00 75.31 119 GLN A O 1
ATOM 991 N N . ASP A 1 120 ? -38.853 -8.635 17.618 1.00 75.81 120 ASP A N 1
ATOM 992 C CA . ASP A 1 120 ? -39.125 -8.509 19.051 1.00 75.81 120 ASP A CA 1
ATOM 993 C C . ASP A 1 120 ? -37.831 -8.559 19.889 1.00 75.81 120 ASP A C 1
ATOM 995 O O . ASP A 1 120 ? -37.724 -7.851 20.893 1.00 75.81 120 ASP A O 1
ATOM 999 N N . LYS A 1 121 ? -36.825 -9.355 19.486 1.00 79.62 121 LYS A N 1
ATOM 1000 C CA . LYS A 1 121 ? -35.527 -9.472 20.189 1.00 79.62 121 LYS A CA 1
ATOM 1001 C C . LYS A 1 121 ? -34.613 -8.266 20.001 1.00 79.62 121 LYS A C 1
ATOM 1003 O O . LYS A 1 121 ? -33.948 -7.846 20.946 1.00 79.62 121 LYS A O 1
ATOM 1008 N N . PHE A 1 122 ? -34.537 -7.723 18.793 1.00 68.38 122 PHE A N 1
ATOM 1009 C CA . PHE A 1 122 ? -33.873 -6.446 18.547 1.00 68.38 122 PHE A CA 1
ATOM 1010 C C . PHE A 1 122 ? -34.937 -5.369 18.718 1.00 68.38 122 PHE A C 1
ATOM 1012 O O . PHE A 1 122 ? -35.973 -5.506 18.102 1.00 68.38 122 PHE A O 1
ATOM 1019 N N . GLN A 1 123 ? -34.715 -4.346 19.549 1.00 59.16 123 GLN A N 1
ATOM 1020 C CA . GLN A 1 123 ? -35.691 -3.368 20.082 1.00 59.16 123 GLN A CA 1
ATOM 1021 C C . GLN A 1 123 ? -36.471 -2.502 19.050 1.00 59.16 123 GLN A C 1
ATOM 1023 O O . GLN A 1 123 ? -36.729 -1.322 19.271 1.00 59.16 123 GLN A O 1
ATOM 1028 N N . PHE A 1 124 ? -36.888 -3.053 17.916 1.00 54.97 124 PHE A N 1
ATOM 1029 C CA . PHE A 1 124 ? -37.598 -2.395 16.826 1.00 54.97 124 PHE A CA 1
ATOM 1030 C C . PHE A 1 124 ? -39.122 -2.457 16.988 1.00 54.97 124 PHE A C 1
ATOM 1032 O O . PHE A 1 124 ? -39.860 -2.193 16.037 1.00 54.97 124 PHE A O 1
ATOM 1039 N N . LYS A 1 125 ? -39.619 -2.729 18.202 1.00 52.81 125 LYS A N 1
ATOM 1040 C CA . LYS A 1 125 ? -41.051 -2.877 18.511 1.00 52.81 125 LYS A CA 1
ATOM 1041 C C . LYS A 1 125 ? -41.901 -1.609 18.280 1.00 52.81 125 LYS A C 1
ATOM 1043 O O . LYS A 1 125 ? -43.111 -1.645 18.462 1.00 52.81 125 LYS A O 1
ATOM 1048 N N . GLY A 1 126 ? -41.302 -0.499 17.839 1.00 52.00 126 GLY A N 1
ATOM 1049 C CA . GLY A 1 126 ? -41.990 0.759 17.518 1.00 52.00 126 GLY A CA 1
ATOM 1050 C C . GLY A 1 126 ? -41.975 1.188 16.044 1.00 52.00 126 GLY A C 1
ATOM 1051 O O . GLY A 1 126 ? -42.436 2.283 15.751 1.00 52.00 126 GLY A O 1
ATOM 1052 N N . MET A 1 127 ? -41.442 0.392 15.107 1.00 53.78 127 MET A N 1
ATOM 1053 C CA . MET A 1 127 ? -41.198 0.832 13.715 1.00 53.78 127 MET A CA 1
ATOM 1054 C C . MET A 1 127 ? -42.158 0.235 12.668 1.00 53.78 127 MET A C 1
ATOM 1056 O O . MET A 1 127 ? -41.752 -0.032 11.538 1.00 53.78 127 MET A O 1
ATOM 1060 N N . LYS A 1 128 ? -43.435 0.003 13.003 1.00 53.81 128 LYS A N 1
ATOM 1061 C CA . LYS A 1 128 ? -44.408 -0.526 12.021 1.00 53.81 128 LYS A CA 1
ATOM 1062 C C . LYS A 1 128 ? -44.934 0.516 11.023 1.00 53.81 128 LYS A C 1
ATOM 1064 O O . LYS A 1 128 ? -45.379 0.125 9.949 1.00 53.81 128 LYS A O 1
ATOM 1069 N N . ASP A 1 129 ? -44.738 1.809 11.283 1.00 53.09 129 ASP A N 1
ATOM 1070 C CA . ASP A 1 129 ? -45.309 2.880 10.459 1.00 53.09 129 ASP A CA 1
ATOM 1071 C C . ASP A 1 129 ? -44.248 3.707 9.724 1.00 53.09 129 ASP A C 1
ATOM 1073 O O . ASP A 1 129 ? -44.157 4.907 9.936 1.00 53.09 129 ASP A O 1
ATOM 1077 N N . GLY A 1 130 ? -43.420 3.083 8.876 1.00 52.56 130 GLY A N 1
ATOM 1078 C CA . GLY A 1 130 ? -42.779 3.709 7.698 1.00 52.56 130 GLY A CA 1
ATOM 1079 C C . GLY A 1 130 ? -41.891 4.962 7.857 1.00 52.56 130 GLY A C 1
ATOM 1080 O O . GLY A 1 130 ? -41.255 5.373 6.888 1.00 52.56 130 GLY A O 1
ATOM 1081 N N . VAL A 1 131 ? -41.782 5.570 9.035 1.00 46.06 131 VAL A N 1
ATOM 1082 C CA . VAL A 1 131 ? -40.942 6.734 9.300 1.00 46.06 131 VAL A CA 1
ATOM 1083 C C . VAL A 1 131 ? -39.618 6.203 9.809 1.00 46.06 131 VAL A C 1
ATOM 1085 O O . VAL A 1 131 ? -39.369 6.078 11.007 1.00 46.06 131 VAL A O 1
ATOM 1088 N N . ILE A 1 132 ? -38.753 5.858 8.859 1.00 51.78 132 ILE A N 1
ATOM 1089 C CA . ILE A 1 132 ? -37.333 5.686 9.134 1.00 51.78 132 ILE A CA 1
ATOM 1090 C C . ILE A 1 132 ? -36.879 7.009 9.749 1.00 51.78 132 ILE A C 1
ATOM 1092 O O . ILE A 1 132 ? -36.781 8.027 9.058 1.00 51.78 132 ILE A O 1
ATOM 1096 N N . GLY A 1 133 ? -36.619 6.999 11.056 1.00 46.62 133 GLY A N 1
ATOM 1097 C CA . GLY A 1 133 ? -35.805 8.005 11.713 1.00 46.62 133 GLY A CA 1
ATOM 1098 C C . GLY A 1 133 ? -34.418 7.945 11.090 1.00 46.62 133 GLY A C 1
ATOM 1099 O O . GLY A 1 133 ? -33.519 7.302 11.622 1.00 46.62 133 GLY A O 1
ATOM 1100 N N . LEU A 1 134 ? -34.261 8.560 9.914 1.00 46.06 134 LEU A N 1
ATOM 1101 C CA . LEU A 1 134 ? -32.958 8.892 9.377 1.00 46.06 134 LEU A CA 1
ATOM 1102 C C . LEU A 1 134 ? -32.310 9.754 10.447 1.00 46.06 134 LEU A C 1
ATOM 1104 O O . LEU A 1 134 ? -32.695 10.912 10.634 1.00 46.06 134 LEU A O 1
ATOM 1108 N N . ASP A 1 135 ? -31.324 9.172 11.118 1.00 50.38 135 ASP A N 1
ATOM 1109 C CA . ASP A 1 135 ? -30.321 9.898 11.870 1.00 50.38 135 ASP A CA 1
ATOM 1110 C C . ASP A 1 135 ? -30.014 11.209 11.120 1.00 50.38 135 ASP A C 1
ATOM 1112 O O . ASP A 1 135 ? -29.740 11.161 9.911 1.00 50.38 135 ASP A O 1
ATOM 1116 N N . PRO A 1 136 ? -30.024 12.387 11.769 1.00 57.12 136 PRO A N 1
ATOM 1117 C CA . PRO A 1 136 ? -29.745 13.666 11.104 1.00 57.12 136 PRO A CA 1
ATOM 1118 C C . PRO A 1 136 ? -28.423 13.665 10.309 1.00 57.12 136 PRO A C 1
ATOM 1120 O O . PRO A 1 136 ? -28.218 14.464 9.394 1.00 57.12 136 PRO A O 1
ATOM 1123 N N . LYS A 1 137 ? -27.521 12.731 10.635 1.00 53.97 137 LYS A N 1
ATOM 1124 C CA . LYS A 1 137 ? -26.250 12.473 9.953 1.00 53.97 137 LYS A CA 1
ATOM 1125 C C . LYS A 1 137 ? -26.408 11.848 8.557 1.00 53.97 137 LYS A C 1
ATOM 1127 O O . LYS A 1 137 ? -25.593 12.138 7.684 1.00 53.97 137 LYS A O 1
ATOM 1132 N N . PHE A 1 138 ? -27.447 11.049 8.304 1.00 52.44 138 PHE A N 1
ATOM 1133 C CA . PHE A 1 138 ? -27.681 10.423 6.995 1.00 52.44 138 PHE A CA 1
ATOM 1134 C C . PHE A 1 138 ? -28.194 11.425 5.951 1.00 52.44 138 PHE A C 1
ATOM 1136 O O . PHE A 1 138 ? -27.732 11.402 4.809 1.00 52.44 138 PHE A O 1
ATOM 1143 N N . LYS A 1 139 ? -29.048 12.380 6.356 1.00 58.38 139 LYS A N 1
ATOM 1144 C CA . LYS A 1 139 ? -29.484 13.488 5.481 1.00 58.38 139 LYS A CA 1
ATOM 1145 C C . LYS A 1 139 ? -28.313 14.383 5.059 1.00 58.38 139 LYS A C 1
ATOM 1147 O O . LYS A 1 139 ? -28.218 14.747 3.891 1.00 58.38 139 LYS A O 1
ATOM 1152 N N . LYS A 1 140 ? -27.365 14.657 5.967 1.00 62.81 140 LYS A N 1
ATOM 1153 C CA . LYS A 1 140 ? -26.139 15.410 5.633 1.00 62.81 140 LYS A CA 1
ATOM 1154 C C . LYS A 1 140 ? -25.260 14.690 4.608 1.00 62.81 140 LYS A C 1
ATOM 1156 O O . LYS A 1 140 ? -24.642 15.345 3.777 1.00 62.81 140 LYS A O 1
ATOM 1161 N N . LYS A 1 141 ? -25.206 13.355 4.645 1.00 63.06 141 LYS A N 1
ATOM 1162 C CA . LYS A 1 141 ? -24.375 12.568 3.723 1.00 63.06 141 LYS A CA 1
ATOM 1163 C C . LYS A 1 141 ? -24.940 12.566 2.299 1.00 63.06 141 LYS A C 1
ATOM 1165 O O . LYS A 1 141 ? -24.172 12.728 1.358 1.00 63.06 141 LYS A O 1
ATOM 1170 N N . GLN A 1 142 ? -26.264 12.470 2.153 1.00 69.06 142 GLN A N 1
ATOM 1171 C CA . GLN A 1 142 ? -26.928 12.581 0.847 1.00 69.06 142 GLN A CA 1
ATOM 1172 C C . GLN A 1 142 ? -26.781 13.985 0.247 1.00 69.06 142 GLN A C 1
ATOM 1174 O O . GLN A 1 142 ? -26.412 14.106 -0.916 1.00 69.06 142 GLN A O 1
ATOM 1179 N N . GLN A 1 143 ? -26.950 15.038 1.056 1.00 72.12 143 GLN A N 1
ATOM 1180 C CA . GLN A 1 143 ? -26.751 16.422 0.606 1.00 72.12 143 GLN A CA 1
ATOM 1181 C C . GLN A 1 143 ? -25.295 16.710 0.197 1.00 72.12 143 GLN A C 1
ATOM 1183 O O . GLN A 1 143 ? -25.056 17.405 -0.789 1.00 72.12 143 GLN A O 1
ATOM 1188 N N . LEU A 1 144 ? -24.309 16.152 0.914 1.00 72.19 144 LEU A N 1
ATOM 1189 C CA . LEU A 1 144 ? -22.891 16.282 0.561 1.00 72.19 144 LEU A CA 1
ATOM 1190 C C . LEU A 1 144 ? -22.563 15.565 -0.759 1.00 72.19 144 LEU A C 1
ATOM 1192 O O . LEU A 1 144 ? -21.808 16.087 -1.575 1.00 72.19 144 LEU A O 1
ATOM 1196 N N . GLU A 1 145 ? -23.143 14.387 -0.991 1.00 71.31 145 GLU A N 1
ATOM 1197 C CA . GLU A 1 145 ? -22.945 13.628 -2.229 1.00 71.31 145 GLU A CA 1
ATOM 1198 C C . GLU A 1 145 ? -23.579 14.325 -3.448 1.00 71.31 145 GLU A C 1
ATOM 1200 O O . GLU A 1 145 ? -22.997 14.327 -4.535 1.00 71.31 145 GLU A O 1
ATOM 1205 N N . GLU A 1 146 ? -24.732 14.973 -3.269 1.00 78.44 146 GLU A N 1
ATOM 1206 C CA . GLU A 1 146 ? -25.378 15.807 -4.294 1.00 78.44 146 GLU A CA 1
ATOM 1207 C C . GLU A 1 146 ? -24.562 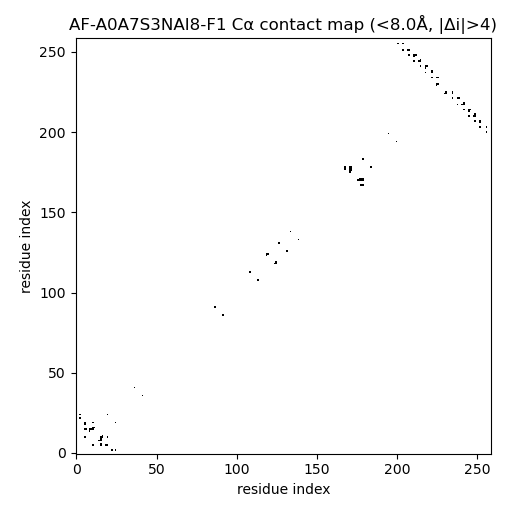17.066 -4.622 1.00 78.44 146 GLU A C 1
ATOM 1209 O O . GLU A 1 146 ? -24.371 17.398 -5.795 1.00 78.44 146 GLU A O 1
ATOM 1214 N N . LEU A 1 1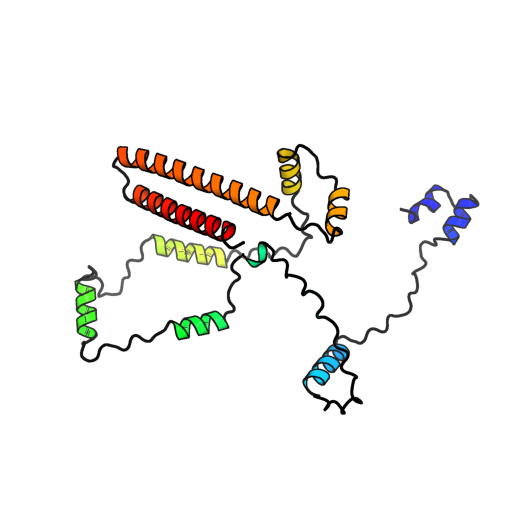47 ? -23.984 17.718 -3.606 1.00 71.56 147 LEU A N 1
ATOM 1215 C CA . LEU A 1 147 ? -23.049 18.834 -3.785 1.00 71.56 147 LEU A CA 1
ATOM 1216 C C . LEU A 1 147 ? -21.793 18.420 -4.568 1.00 71.56 147 LEU A C 1
ATOM 1218 O O . LEU A 1 147 ? -21.334 19.165 -5.434 1.00 71.56 147 LEU A O 1
ATOM 1222 N N . MET A 1 148 ? -21.257 17.218 -4.325 1.00 66.19 148 MET A N 1
ATOM 1223 C CA . MET A 1 148 ? -20.086 16.716 -5.056 1.00 66.19 148 MET A CA 1
ATOM 1224 C C . MET A 1 148 ? -20.391 16.302 -6.502 1.00 66.19 148 MET A C 1
ATOM 1226 O O . MET A 1 148 ? -19.502 16.392 -7.347 1.00 66.19 148 MET A O 1
ATOM 1230 N N . LYS A 1 149 ? -21.624 15.881 -6.821 1.00 68.44 149 LYS A N 1
ATOM 1231 C CA . LYS A 1 149 ? -22.029 15.558 -8.205 1.00 68.44 149 LYS A CA 1
ATOM 1232 C C . LYS A 1 149 ? -22.204 16.802 -9.078 1.00 68.44 149 LYS A C 1
ATOM 1234 O O . LYS A 1 149 ? -21.931 16.734 -10.274 1.00 68.44 149 LYS A O 1
ATOM 1239 N N . ASN A 1 150 ? -22.589 17.931 -8.482 1.00 65.69 150 ASN A N 1
ATOM 1240 C CA . ASN A 1 150 ? -22.770 19.199 -9.195 1.00 65.69 150 ASN A CA 1
ATOM 1241 C C . ASN A 1 150 ? -21.486 20.042 -9.280 1.00 65.69 150 ASN A C 1
ATOM 1243 O O . ASN A 1 150 ? -21.376 20.919 -10.136 1.00 65.69 150 ASN A O 1
ATOM 1247 N N . ALA A 1 151 ? -20.478 19.749 -8.452 1.00 55.59 151 ALA A N 1
ATOM 1248 C CA . ALA A 1 151 ? -19.138 20.304 -8.591 1.00 55.59 151 ALA A CA 1
ATOM 1249 C C . ALA A 1 151 ? -18.398 19.622 -9.758 1.00 55.59 151 ALA A C 1
ATOM 1251 O O . ALA A 1 151 ? -17.560 18.739 -9.573 1.00 55.59 151 ALA A O 1
ATOM 1252 N N . ALA A 1 152 ? -18.719 20.027 -10.989 1.00 50.84 152 ALA A N 1
ATOM 1253 C CA . ALA A 1 152 ? -17.996 19.635 -12.191 1.00 50.84 152 ALA A CA 1
ATOM 1254 C C . ALA A 1 152 ? -16.544 20.142 -12.118 1.00 50.84 152 ALA A C 1
ATOM 1256 O O . ALA A 1 152 ? -16.227 21.250 -12.547 1.00 50.84 152 ALA A O 1
ATOM 1257 N N . VAL A 1 153 ? -15.645 19.331 -11.555 1.00 55.03 153 VAL A N 1
ATOM 1258 C CA . VAL A 1 153 ? -14.209 19.622 -11.561 1.00 55.03 153 VAL A CA 1
ATOM 1259 C C . VAL A 1 153 ? -13.725 19.535 -13.013 1.00 55.03 153 VAL A C 1
ATOM 1261 O O . VAL A 1 153 ? -13.795 18.451 -13.608 1.00 55.03 153 VAL A O 1
ATOM 1264 N N . PRO A 1 154 ? -13.223 20.630 -13.614 1.00 51.41 154 PRO A N 1
ATOM 1265 C CA . PRO A 1 154 ? -12.663 20.579 -14.953 1.00 51.41 154 PRO A CA 1
ATOM 1266 C C . PRO A 1 154 ? -11.480 19.610 -14.944 1.00 51.41 154 PRO A C 1
ATOM 1268 O O . PRO A 1 154 ? -10.483 19.814 -14.247 1.00 51.41 154 PRO A O 1
ATOM 1271 N N . ARG A 1 155 ? -11.600 18.520 -15.709 1.00 50.19 155 ARG A N 1
ATOM 1272 C CA . ARG A 1 155 ? -10.514 17.562 -15.929 1.00 50.19 155 ARG A CA 1
ATOM 1273 C C . ARG A 1 155 ? -9.386 18.292 -16.650 1.00 50.19 155 ARG A C 1
ATOM 1275 O O . ARG A 1 155 ? -9.422 18.436 -17.869 1.00 50.19 155 ARG A O 1
ATOM 1282 N N . LYS A 1 156 ? -8.397 18.771 -15.890 1.00 50.12 156 LYS A N 1
ATOM 1283 C CA . LYS A 1 156 ? -7.181 19.367 -16.445 1.00 50.12 156 LYS A CA 1
ATOM 1284 C C . LYS A 1 156 ? -6.524 18.342 -17.367 1.00 50.12 156 LYS A C 1
ATOM 1286 O O . LYS A 1 156 ? -6.159 17.239 -16.963 1.00 50.12 156 LYS A O 1
ATOM 1291 N N . THR A 1 157 ? -6.445 18.71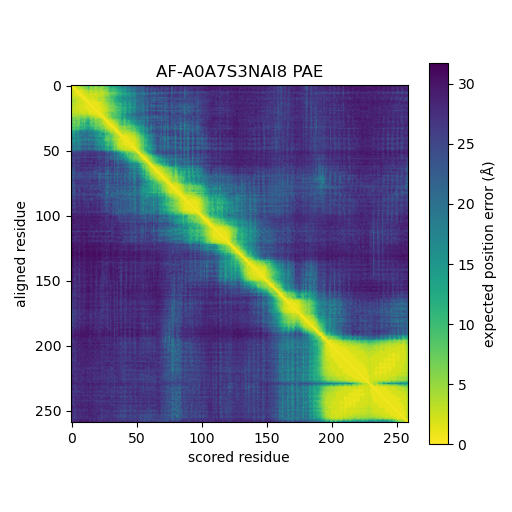3 -18.635 1.00 52.34 157 THR A N 1
ATOM 1292 C CA . THR A 1 157 ? -5.736 17.997 -19.685 1.00 52.34 157 THR A CA 1
ATOM 1293 C C . THR A 1 157 ? -4.271 17.830 -19.308 1.00 52.34 157 THR A C 1
ATOM 1295 O O . THR A 1 157 ? -3.670 18.730 -18.728 1.00 52.34 157 THR A O 1
ATOM 1298 N N . LYS A 1 158 ? -3.721 16.667 -19.666 1.00 52.25 158 LYS A N 1
ATOM 1299 C CA . LYS A 1 158 ? -2.333 16.220 -19.500 1.00 52.25 158 LYS A CA 1
ATOM 1300 C C . LYS A 1 158 ? -1.314 17.341 -19.766 1.00 52.25 158 LYS A C 1
ATOM 1302 O O . LYS A 1 158 ? -0.862 17.516 -20.893 1.00 52.25 158 LYS A O 1
ATOM 1307 N N . GLN A 1 159 ? -0.932 18.073 -18.727 1.00 48.09 159 GLN A N 1
ATOM 1308 C CA . GLN A 1 159 ? 0.300 18.852 -18.706 1.00 48.09 159 GLN A CA 1
ATOM 1309 C C . GLN A 1 159 ? 1.393 17.917 -18.192 1.00 48.09 159 GLN A C 1
ATOM 1311 O O . GLN A 1 159 ? 1.181 17.214 -17.204 1.00 48.09 159 GLN A O 1
ATOM 1316 N N . GLY A 1 160 ? 2.511 17.851 -18.919 1.00 45.44 160 GLY A N 1
ATOM 1317 C CA . GLY A 1 160 ? 3.635 16.968 -18.621 1.00 45.44 160 GLY A CA 1
ATOM 1318 C C . GLY A 1 160 ? 3.982 17.001 -17.137 1.00 45.44 160 GLY A C 1
ATOM 1319 O O . GLY A 1 160 ? 4.200 18.071 -16.569 1.00 45.44 160 GLY A O 1
ATOM 1320 N N . PHE A 1 161 ? 3.968 15.820 -16.525 1.00 41.75 161 PHE A N 1
ATOM 1321 C CA . PHE A 1 161 ? 4.271 15.605 -15.120 1.00 41.75 161 PHE A CA 1
ATOM 1322 C C . PHE A 1 161 ? 5.740 15.987 -14.903 1.00 41.75 161 PHE A C 1
ATOM 1324 O O . PHE A 1 161 ? 6.644 15.191 -15.145 1.00 41.75 161 PHE A O 1
ATOM 1331 N N . LYS A 1 162 ? 5.993 17.247 -14.535 1.00 56.53 162 LYS A N 1
ATOM 1332 C CA . LYS A 1 162 ? 7.282 17.646 -13.978 1.00 56.53 162 LYS A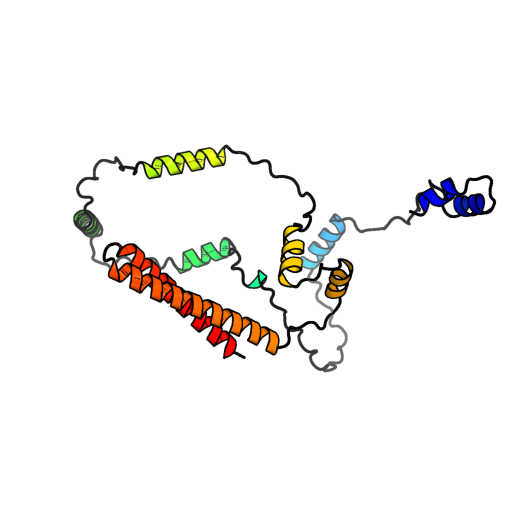 CA 1
ATOM 1333 C C . LYS A 1 162 ? 7.387 16.906 -12.652 1.00 56.53 162 LYS A C 1
ATOM 1335 O O . LYS A 1 162 ? 6.500 17.050 -11.811 1.00 56.53 162 LYS A O 1
ATOM 1340 N N . ILE A 1 163 ? 8.400 16.054 -12.521 1.00 49.22 163 ILE A N 1
ATOM 1341 C CA . ILE A 1 163 ? 8.697 15.364 -11.265 1.00 49.22 163 ILE A CA 1
ATOM 1342 C C . ILE A 1 163 ? 8.758 16.455 -10.184 1.00 49.22 163 ILE A C 1
ATOM 1344 O O . ILE A 1 163 ? 9.450 17.449 -10.405 1.00 49.22 163 ILE A O 1
ATOM 1348 N N . PRO A 1 164 ? 7.981 16.348 -9.092 1.00 54.03 164 PRO A N 1
ATOM 1349 C CA . PRO A 1 164 ? 7.931 17.404 -8.097 1.00 54.03 164 PRO A CA 1
ATOM 1350 C C . PRO A 1 164 ? 9.328 17.593 -7.507 1.00 54.03 164 PRO A C 1
ATOM 1352 O O . PRO A 1 164 ? 9.917 16.621 -7.028 1.00 54.03 164 PRO A O 1
ATOM 1355 N N . ASP A 1 165 ? 9.821 18.835 -7.496 1.00 61.41 165 ASP A N 1
ATOM 1356 C CA . ASP A 1 165 ? 11.107 19.230 -6.895 1.00 61.41 165 ASP A CA 1
ATOM 1357 C C . ASP A 1 165 ? 11.280 18.692 -5.463 1.00 61.41 165 ASP A C 1
ATOM 1359 O O . ASP A 1 165 ? 12.395 18.444 -5.015 1.00 61.41 165 ASP A O 1
ATOM 1363 N N . TYR A 1 166 ? 10.167 18.406 -4.783 1.00 67.75 166 TYR A N 1
ATOM 1364 C CA . TYR A 1 166 ? 10.121 17.797 -3.458 1.00 67.75 166 TYR A CA 1
ATOM 1365 C C . TYR A 1 166 ? 10.907 16.478 -3.335 1.00 67.75 166 TYR A C 1
ATOM 1367 O O . TYR A 1 166 ? 11.558 16.228 -2.321 1.00 67.75 166 TYR A O 1
ATOM 1375 N N . ALA A 1 167 ? 10.883 15.624 -4.365 1.00 60.81 167 ALA A N 1
ATOM 1376 C CA . ALA A 1 167 ? 11.619 14.360 -4.322 1.00 60.81 167 ALA A CA 1
ATOM 1377 C C . ALA A 1 167 ? 13.139 14.585 -4.395 1.00 60.81 167 ALA A C 1
ATOM 1379 O O . ALA A 1 167 ? 13.908 13.862 -3.762 1.00 60.81 167 ALA A O 1
ATOM 1380 N N . ALA A 1 168 ? 13.570 15.613 -5.133 1.00 66.12 168 ALA A N 1
ATOM 1381 C CA . ALA A 1 168 ? 14.975 15.982 -5.244 1.00 66.12 168 ALA A CA 1
ATOM 1382 C C . ALA A 1 168 ? 15.485 16.649 -3.956 1.00 66.12 168 ALA A C 1
ATOM 1384 O O . ALA A 1 168 ? 16.604 16.365 -3.526 1.00 66.12 168 ALA A O 1
ATOM 1385 N N . THR A 1 169 ? 14.658 17.477 -3.305 1.00 72.31 169 THR A N 1
ATOM 1386 C CA . THR A 1 169 ? 15.017 18.121 -2.031 1.00 72.31 169 THR A CA 1
ATOM 1387 C C . THR A 1 169 ? 15.128 17.114 -0.889 1.00 72.31 169 THR A C 1
ATOM 1389 O O . THR A 1 169 ? 16.105 17.160 -0.149 1.00 72.31 169 THR A O 1
ATOM 1392 N N . TYR A 1 170 ? 14.201 16.152 -0.789 1.00 74.69 170 TYR A N 1
ATOM 1393 C CA . TYR A 1 170 ? 14.233 15.123 0.261 1.00 74.69 170 TYR A CA 1
ATOM 1394 C C . TYR A 1 170 ? 15.505 14.258 0.201 1.00 74.69 170 TYR A C 1
ATOM 1396 O O . TYR A 1 170 ? 16.123 13.957 1.220 1.00 74.69 170 TYR A O 1
ATOM 1404 N N . TYR A 1 171 ? 15.940 13.886 -1.006 1.00 69.88 171 TYR A N 1
ATOM 1405 C CA . TYR A 1 171 ? 17.160 13.098 -1.187 1.00 69.88 171 TYR A CA 1
ATOM 1406 C C . TYR A 1 171 ? 18.430 13.885 -0.832 1.00 69.88 171 TYR A C 1
ATOM 1408 O O . TYR A 1 171 ? 19.354 13.334 -0.232 1.00 69.88 171 TYR A O 1
ATOM 1416 N N . ALA A 1 172 ? 18.477 15.171 -1.194 1.00 77.88 172 ALA A N 1
ATOM 1417 C CA . ALA A 1 172 ? 19.604 16.038 -0.868 1.00 77.88 172 ALA A CA 1
ATOM 1418 C C . ALA A 1 172 ? 19.744 16.230 0.651 1.00 77.88 172 ALA A C 1
ATOM 1420 O O . ALA A 1 172 ? 20.860 16.206 1.166 1.00 77.88 172 ALA A O 1
ATOM 1421 N N . GLU A 1 173 ? 18.619 16.351 1.359 1.00 78.19 173 GLU A N 1
ATOM 1422 C CA . GLU A 1 173 ? 18.572 16.505 2.814 1.00 78.19 173 GLU A CA 1
ATOM 1423 C C . GLU A 1 173 ? 19.001 15.224 3.546 1.00 78.19 173 GLU A C 1
ATOM 1425 O O . GLU A 1 173 ? 19.797 15.284 4.480 1.00 78.19 173 GLU A O 1
ATOM 1430 N N . LYS A 1 174 ? 18.556 14.047 3.081 1.00 77.75 174 LYS A N 1
ATOM 1431 C CA . LYS A 1 174 ? 18.861 12.765 3.738 1.00 77.75 174 LYS A CA 1
ATOM 1432 C C . LYS A 1 174 ? 20.294 12.268 3.508 1.00 77.75 174 LYS A C 1
ATOM 1434 O O . LYS A 1 174 ? 20.861 11.629 4.389 1.00 77.75 174 LYS A O 1
ATOM 1439 N N . TYR A 1 175 ? 20.882 12.535 2.340 1.00 75.62 175 TYR A N 1
ATOM 1440 C CA . TYR A 1 175 ? 22.183 11.966 1.947 1.00 75.62 175 TYR A CA 1
ATOM 1441 C C . TYR A 1 175 ? 23.297 13.008 1.755 1.00 75.62 175 TYR A C 1
ATOM 1443 O O . TYR A 1 175 ? 24.410 12.652 1.361 1.00 75.62 175 TYR A O 1
ATOM 1451 N N . GLY A 1 176 ? 23.019 14.293 2.011 1.00 75.00 176 GLY A N 1
ATOM 1452 C CA . GLY A 1 176 ? 24.007 15.379 1.991 1.00 75.00 176 GLY A CA 1
ATOM 1453 C C . GLY A 1 176 ? 24.655 15.645 0.626 1.00 75.00 176 GLY A C 1
ATOM 1454 O O . GLY A 1 176 ? 25.686 16.313 0.551 1.00 75.00 176 GLY A O 1
ATOM 1455 N N . LYS A 1 177 ? 24.095 15.103 -0.462 1.00 72.06 177 LYS A N 1
ATOM 1456 C CA . LYS A 1 177 ? 24.608 15.247 -1.832 1.00 72.06 177 LYS A CA 1
ATOM 1457 C C . LYS A 1 177 ? 23.453 15.579 -2.770 1.00 72.06 177 LYS A C 1
ATOM 1459 O O . LYS A 1 177 ? 22.482 14.830 -2.849 1.00 72.06 177 LYS A O 1
ATOM 1464 N N . ALA A 1 178 ? 23.561 16.694 -3.491 1.00 65.44 178 ALA A N 1
ATOM 1465 C CA . ALA A 1 178 ? 22.602 17.047 -4.533 1.00 65.44 178 ALA A CA 1
ATOM 1466 C C . ALA A 1 178 ? 22.638 15.981 -5.642 1.00 65.44 178 ALA A C 1
ATOM 1468 O O . ALA A 1 178 ? 23.719 15.638 -6.127 1.00 65.44 178 ALA A O 1
ATOM 1469 N N . LEU A 1 179 ? 21.477 15.438 -6.032 1.00 60.81 179 LEU A N 1
ATOM 1470 C CA . LEU A 1 179 ? 21.411 14.493 -7.147 1.00 60.81 179 LEU A CA 1
ATOM 1471 C C . LEU A 1 179 ? 21.822 15.205 -8.432 1.00 60.81 179 LEU A C 1
ATOM 1473 O O . LEU A 1 179 ? 21.084 16.026 -8.973 1.00 60.81 179 LEU A O 1
ATOM 1477 N N . ASP A 1 180 ? 23.000 14.857 -8.931 1.00 66.69 180 ASP A N 1
ATOM 1478 C CA . ASP A 1 180 ? 23.497 15.355 -10.201 1.00 66.69 180 ASP A CA 1
ATOM 1479 C C . ASP A 1 180 ? 22.610 14.777 -11.329 1.00 66.69 180 ASP A C 1
ATOM 1481 O O . ASP A 1 180 ? 22.572 13.548 -11.488 1.00 66.69 180 ASP A O 1
ATOM 1485 N N . PRO A 1 181 ? 21.881 15.585 -12.129 1.00 64.31 181 PRO A N 1
ATOM 1486 C CA . PRO A 1 181 ? 20.892 15.085 -13.097 1.00 64.31 181 PRO A CA 1
ATOM 1487 C C . PRO A 1 181 ? 21.490 14.126 -14.140 1.00 64.31 181 PRO A C 1
ATOM 1489 O O . PRO A 1 181 ? 20.798 13.283 -14.710 1.00 64.31 181 PRO A O 1
ATOM 1492 N N . LYS A 1 182 ? 22.805 14.222 -14.378 1.00 63.16 182 LYS A N 1
ATOM 1493 C CA . LYS A 1 182 ? 23.560 13.324 -15.265 1.00 63.16 182 LYS A CA 1
ATOM 1494 C C . LYS A 1 182 ? 23.865 11.954 -14.654 1.00 63.16 182 LYS A C 1
ATOM 1496 O O . LYS A 1 182 ? 24.114 11.015 -15.408 1.00 63.16 182 LYS A O 1
ATOM 1501 N N . SER A 1 183 ? 23.862 11.819 -13.329 1.00 61.00 183 SER A N 1
ATOM 1502 C CA . SER A 1 183 ? 24.074 10.532 -12.652 1.00 61.00 183 SER A CA 1
ATOM 1503 C C . SER A 1 183 ? 22.813 9.657 -12.678 1.00 61.00 183 SER A C 1
ATOM 1505 O O . SER A 1 183 ? 22.918 8.447 -12.866 1.00 61.00 183 SER A O 1
ATOM 1507 N N . LEU A 1 184 ? 21.626 10.276 -12.657 1.00 56.88 184 LEU A N 1
ATOM 1508 C CA . LEU A 1 184 ? 20.328 9.625 -12.886 1.00 56.88 184 LEU A CA 1
ATOM 1509 C C . LEU A 1 184 ? 20.235 8.964 -14.271 1.00 56.88 184 LEU A C 1
ATOM 1511 O O . LEU A 1 184 ? 19.799 7.823 -14.384 1.00 56.88 184 LEU A O 1
ATOM 1515 N N . ALA A 1 185 ? 20.737 9.624 -15.319 1.00 55.44 185 ALA A N 1
ATOM 1516 C CA . ALA A 1 185 ? 20.735 9.073 -16.678 1.00 55.44 185 ALA A CA 1
ATOM 1517 C C . ALA A 1 185 ? 21.684 7.868 -16.866 1.00 55.44 185 ALA A C 1
ATOM 1519 O O . ALA A 1 185 ? 21.551 7.122 -17.837 1.00 55.44 185 ALA A O 1
ATOM 1520 N N . LYS A 1 186 ? 22.649 7.662 -15.956 1.00 51.41 186 LYS A N 1
ATOM 1521 C CA . LYS A 1 186 ? 23.530 6.480 -15.962 1.00 51.41 186 LYS A CA 1
ATOM 1522 C C . LYS A 1 186 ? 22.917 5.283 -15.227 1.00 51.41 186 LYS A C 1
ATOM 1524 O O . LYS A 1 186 ? 23.296 4.155 -15.526 1.00 51.41 186 LYS A O 1
ATOM 1529 N N . TYR A 1 187 ? 21.949 5.513 -14.339 1.00 49.84 187 TYR A N 1
ATOM 1530 C CA . TYR A 1 187 ? 21.247 4.455 -13.606 1.00 49.84 187 TYR A CA 1
ATOM 1531 C C . TYR A 1 187 ? 20.207 3.704 -14.454 1.00 49.84 187 TYR A C 1
ATOM 1533 O O . TYR A 1 187 ? 19.854 2.578 -14.128 1.00 49.84 187 TYR A O 1
ATOM 1541 N N . GLU A 1 188 ? 19.767 4.265 -15.585 1.00 50.19 188 GLU A N 1
ATOM 1542 C CA . GLU A 1 188 ? 18.837 3.578 -16.498 1.00 50.19 188 GLU A CA 1
ATOM 1543 C C . GLU A 1 188 ? 19.509 2.521 -17.400 1.00 50.19 188 GLU A C 1
ATOM 1545 O O . GLU A 1 188 ? 18.819 1.830 -18.146 1.00 50.19 188 GLU A O 1
ATOM 1550 N N . LYS A 1 189 ? 20.846 2.374 -17.366 1.00 47.16 189 LYS A N 1
ATOM 1551 C CA . LYS A 1 189 ? 21.587 1.481 -18.284 1.00 47.16 189 LYS A CA 1
ATOM 1552 C C . LYS A 1 189 ? 22.476 0.421 -17.627 1.00 47.16 189 LYS A C 1
ATOM 1554 O O . LYS A 1 189 ? 23.121 -0.334 -18.353 1.00 47.16 189 LYS A O 1
ATOM 1559 N N . SER A 1 190 ? 22.514 0.306 -16.300 1.00 43.28 190 SER A N 1
ATOM 1560 C CA . SER A 1 190 ? 23.160 -0.838 -15.646 1.00 43.28 190 SER A CA 1
ATOM 1561 C C . SER A 1 190 ? 22.175 -2.002 -15.525 1.00 43.28 190 SER A C 1
ATOM 1563 O O . SER A 1 190 ? 21.441 -2.140 -14.551 1.00 43.28 190 SER A O 1
ATOM 1565 N N . ASP A 1 191 ? 22.224 -2.907 -16.499 1.00 45.78 191 ASP A N 1
ATOM 1566 C CA . ASP A 1 191 ? 21.493 -4.185 -16.523 1.00 45.78 191 ASP A CA 1
ATOM 1567 C C . ASP A 1 191 ? 21.955 -5.189 -15.426 1.00 45.78 191 ASP A C 1
ATOM 1569 O O . ASP A 1 191 ? 21.618 -6.369 -15.463 1.00 45.78 191 ASP A O 1
ATOM 1573 N N . ALA A 1 192 ? 22.712 -4.729 -14.420 1.00 44.38 192 ALA A N 1
ATOM 1574 C CA . ALA A 1 192 ? 23.356 -5.535 -13.376 1.00 44.38 192 ALA A CA 1
ATOM 1575 C C . ALA A 1 192 ? 23.210 -4.950 -11.952 1.00 44.38 192 ALA A C 1
ATOM 1577 O O . ALA A 1 192 ? 24.051 -5.186 -11.093 1.00 44.38 192 ALA A O 1
ATOM 1578 N N . GLY A 1 193 ? 22.159 -4.171 -11.688 1.00 46.22 193 GLY A N 1
ATOM 1579 C CA . GLY A 1 193 ? 21.835 -3.664 -10.349 1.00 46.22 193 GLY A CA 1
ATOM 1580 C C . GLY A 1 193 ? 20.736 -4.473 -9.663 1.00 46.22 193 GLY A C 1
ATOM 1581 O O . GLY A 1 193 ? 19.690 -3.911 -9.350 1.00 46.22 193 GLY A O 1
ATOM 1582 N N . LEU A 1 194 ? 20.909 -5.788 -9.486 1.00 48.72 194 LEU A N 1
ATOM 1583 C CA . LEU A 1 194 ? 20.130 -6.465 -8.445 1.00 48.72 194 LEU A CA 1
ATOM 1584 C C . LEU A 1 194 ? 20.659 -5.951 -7.098 1.00 48.72 194 LEU A C 1
ATOM 1586 O O . LEU A 1 194 ? 21.878 -5.994 -6.912 1.00 48.72 194 LEU A O 1
ATOM 1590 N N . PRO A 1 195 ? 19.808 -5.470 -6.171 1.00 55.09 195 PRO A N 1
ATOM 1591 C CA . PRO A 1 195 ? 20.238 -5.351 -4.785 1.00 55.09 195 PRO A CA 1
ATOM 1592 C C . PRO A 1 195 ? 20.763 -6.727 -4.382 1.00 55.09 195 PRO A C 1
ATOM 1594 O O . PRO A 1 195 ? 20.086 -7.739 -4.594 1.00 55.09 195 PRO A O 1
ATOM 1597 N N . THR A 1 196 ? 22.005 -6.778 -3.900 1.00 66.06 196 THR A N 1
ATOM 1598 C CA . THR A 1 196 ? 22.566 -8.015 -3.360 1.00 66.06 196 THR A CA 1
ATOM 1599 C C . THR A 1 196 ? 21.603 -8.548 -2.304 1.00 66.06 196 THR A C 1
ATOM 1601 O O . THR A 1 196 ? 20.890 -7.777 -1.657 1.00 66.06 196 THR A O 1
ATOM 1604 N N . VAL A 1 197 ? 21.534 -9.872 -2.149 1.00 70.69 197 VAL A N 1
ATOM 1605 C CA . VAL A 1 197 ? 20.650 -10.521 -1.162 1.00 70.69 197 VAL A CA 1
ATOM 1606 C C . VAL A 1 197 ? 20.806 -9.871 0.222 1.00 70.69 197 VAL A C 1
ATOM 1608 O O . VAL A 1 197 ? 19.816 -9.682 0.925 1.00 70.69 197 VAL A O 1
ATOM 1611 N N . ASP A 1 198 ? 22.020 -9.418 0.533 1.00 76.31 198 ASP A N 1
ATOM 1612 C CA . ASP A 1 198 ? 22.377 -8.685 1.746 1.00 76.31 198 ASP A CA 1
ATOM 1613 C C . ASP A 1 198 ? 21.643 -7.343 1.895 1.00 76.31 198 ASP A C 1
ATOM 1615 O O . ASP A 1 198 ? 21.166 -7.036 2.982 1.00 76.31 198 ASP A O 1
ATOM 1619 N N . MET A 1 199 ? 21.475 -6.562 0.819 1.00 80.25 199 MET A N 1
ATOM 1620 C CA . MET A 1 199 ? 20.737 -5.291 0.875 1.00 80.25 199 MET A CA 1
ATOM 1621 C C . MET A 1 199 ? 19.252 -5.512 1.158 1.00 80.25 199 MET A C 1
ATOM 1623 O O . MET A 1 199 ? 18.665 -4.791 1.955 1.00 80.25 199 MET A O 1
ATOM 1627 N N . GLN A 1 200 ? 18.649 -6.535 0.549 1.00 81.50 200 GLN A N 1
ATOM 1628 C CA . GLN A 1 200 ? 17.248 -6.863 0.822 1.00 81.50 200 GLN A CA 1
ATOM 1629 C C . GLN A 1 200 ? 17.045 -7.355 2.256 1.00 81.50 200 GLN A C 1
ATOM 1631 O O . GLN A 1 200 ? 16.006 -7.099 2.855 1.00 81.50 200 GLN A O 1
ATOM 1636 N N . ASN A 1 201 ? 18.016 -8.092 2.796 1.00 85.50 201 ASN A N 1
ATOM 1637 C CA . ASN A 1 201 ? 17.946 -8.578 4.168 1.00 85.50 201 ASN A CA 1
ATOM 1638 C C . ASN A 1 201 ? 18.129 -7.432 5.173 1.00 85.50 201 ASN A C 1
ATOM 1640 O O . ASN A 1 201 ? 17.385 -7.390 6.146 1.00 85.50 201 ASN A O 1
ATOM 1644 N N . ALA A 1 202 ? 19.023 -6.478 4.892 1.00 89.12 202 ALA A N 1
ATOM 1645 C CA . ALA A 1 202 ? 19.185 -5.269 5.698 1.00 89.12 202 ALA A CA 1
ATOM 1646 C C . ALA A 1 202 ? 17.910 -4.406 5.703 1.00 89.12 202 ALA A C 1
ATOM 1648 O O . ALA A 1 202 ? 17.445 -4.001 6.760 1.00 89.12 202 ALA A O 1
ATOM 1649 N N . GLU A 1 203 ? 17.273 -4.202 4.543 1.00 88.81 203 GLU A N 1
ATOM 1650 C CA . GLU A 1 203 ? 15.993 -3.477 4.466 1.00 88.81 203 GLU A CA 1
ATOM 1651 C C . GLU A 1 203 ? 14.870 -4.175 5.256 1.00 88.81 203 GLU A C 1
ATOM 1653 O O . GLU A 1 203 ? 14.009 -3.517 5.842 1.00 88.81 203 GLU A O 1
ATOM 1658 N N . LEU A 1 204 ? 14.861 -5.513 5.280 1.00 91.25 204 LEU A N 1
ATOM 1659 C CA . LEU A 1 204 ? 13.905 -6.29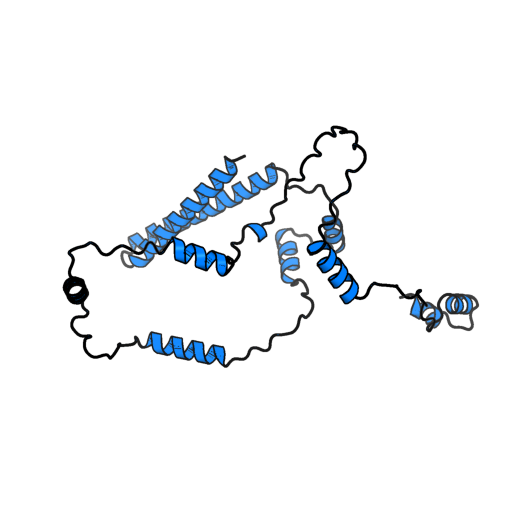1 6.072 1.00 91.25 204 LEU A CA 1
ATOM 1660 C C . LEU A 1 204 ? 14.182 -6.203 7.577 1.00 91.25 204 LEU A C 1
ATOM 1662 O O . LEU A 1 204 ? 13.234 -6.254 8.358 1.00 91.25 204 LEU A O 1
ATOM 1666 N N . GLU A 1 205 ? 15.448 -6.098 7.976 1.00 92.19 205 GLU A N 1
ATOM 1667 C CA . GLU A 1 205 ? 15.864 -5.921 9.370 1.00 92.19 205 GLU A CA 1
ATOM 1668 C C . GLU A 1 205 ? 15.500 -4.520 9.882 1.00 92.19 205 GLU A C 1
ATOM 1670 O O . GLU A 1 205 ? 14.844 -4.408 10.914 1.00 92.19 205 GLU A O 1
ATOM 1675 N N . ASP A 1 206 ? 15.750 -3.472 9.092 1.00 93.62 206 ASP A N 1
ATOM 1676 C CA . ASP A 1 206 ? 15.305 -2.107 9.408 1.00 93.62 206 ASP A CA 1
ATOM 1677 C C . ASP A 1 206 ? 13.775 -2.037 9.584 1.00 93.62 206 ASP A C 1
ATOM 1679 O O . ASP A 1 206 ? 13.256 -1.399 10.505 1.00 93.62 206 ASP A O 1
ATOM 1683 N N . LEU A 1 207 ? 13.028 -2.719 8.705 1.00 94.06 207 LEU A N 1
ATOM 1684 C CA . LEU A 1 207 ? 11.570 -2.787 8.799 1.00 94.06 207 LEU A CA 1
ATOM 1685 C C . LEU A 1 207 ? 11.114 -3.574 10.036 1.00 94.06 207 LEU A C 1
ATOM 1687 O O . LEU A 1 207 ? 10.105 -3.224 10.648 1.00 94.06 207 LEU A O 1
ATOM 1691 N N . PHE A 1 208 ? 11.840 -4.631 10.403 1.00 96.81 208 PHE A N 1
ATOM 1692 C CA . PHE A 1 208 ? 11.574 -5.406 11.609 1.00 96.81 208 PHE A CA 1
ATOM 1693 C C . PHE A 1 208 ? 11.719 -4.529 12.858 1.00 96.81 208 PHE A C 1
ATOM 1695 O O . PHE A 1 208 ? 10.774 -4.440 13.645 1.00 96.81 208 PHE A O 1
ATOM 1702 N N . ASP A 1 209 ? 12.841 -3.823 12.992 1.00 96.38 209 ASP A N 1
ATOM 1703 C CA . ASP A 1 209 ? 13.117 -2.949 14.136 1.00 96.38 209 ASP A CA 1
ATOM 1704 C C . ASP A 1 209 ? 12.108 -1.802 14.236 1.00 96.38 209 ASP A C 1
ATOM 1706 O O . ASP A 1 209 ? 11.618 -1.490 15.326 1.00 96.38 209 ASP A O 1
ATOM 1710 N N . GLN A 1 210 ? 11.711 -1.222 13.098 1.00 97.25 210 GLN A N 1
ATOM 1711 C CA . GLN A 1 210 ? 10.668 -0.199 13.068 1.00 97.25 210 GLN A CA 1
ATOM 1712 C C . GLN A 1 210 ? 9.341 -0.725 13.640 1.00 97.25 210 GLN A C 1
ATOM 1714 O O . GLN A 1 210 ? 8.715 -0.062 14.471 1.00 97.25 210 GLN A O 1
ATOM 1719 N N . VAL A 1 211 ? 8.893 -1.908 13.207 1.00 96.75 211 VAL A N 1
ATOM 1720 C CA . VAL A 1 211 ? 7.620 -2.477 13.673 1.00 96.75 211 VAL A CA 1
ATOM 1721 C C . VAL A 1 211 ? 7.701 -2.877 15.151 1.00 96.75 211 VAL A C 1
ATOM 1723 O O . VAL A 1 211 ? 6.725 -2.690 15.880 1.00 96.75 211 VAL A O 1
ATOM 1726 N N . VAL A 1 212 ? 8.852 -3.371 15.622 1.00 97.62 212 VAL A N 1
ATOM 1727 C CA . VAL A 1 212 ? 9.082 -3.636 17.052 1.00 97.62 212 VAL A CA 1
ATOM 1728 C C . VAL A 1 212 ? 8.947 -2.349 17.868 1.00 97.62 212 VAL A C 1
ATOM 1730 O O . VAL A 1 212 ? 8.195 -2.339 18.845 1.00 97.62 212 VAL A O 1
ATOM 1733 N N . GLY A 1 213 ? 9.571 -1.252 17.429 1.00 96.69 213 GLY A N 1
ATOM 1734 C CA . GLY A 1 213 ? 9.438 0.056 18.078 1.00 96.69 213 GLY A CA 1
ATOM 1735 C C . GLY A 1 213 ? 7.984 0.536 18.153 1.00 96.69 213 GLY A C 1
ATOM 1736 O O . GLY A 1 213 ? 7.514 0.941 19.217 1.00 96.69 213 GLY A O 1
ATOM 1737 N N . GLU A 1 214 ? 7.219 0.401 17.063 1.00 97.62 214 GLU A N 1
ATOM 1738 C CA . GLU A 1 214 ? 5.791 0.749 17.060 1.00 97.62 214 GLU A CA 1
ATOM 1739 C C . GLU A 1 214 ? 4.973 -0.091 18.059 1.00 97.62 214 GLU A C 1
ATOM 1741 O O . GLU A 1 214 ? 4.057 0.429 18.703 1.00 97.62 214 GLU A O 1
ATOM 1746 N N . ILE A 1 215 ? 5.286 -1.381 18.218 1.00 97.94 215 ILE A N 1
ATOM 1747 C CA . ILE A 1 215 ? 4.614 -2.250 19.195 1.00 97.94 215 ILE A CA 1
ATOM 1748 C C . ILE A 1 215 ? 4.936 -1.809 20.624 1.00 97.94 215 ILE A C 1
ATOM 1750 O O . ILE A 1 215 ? 4.021 -1.728 21.448 1.00 97.94 215 ILE A O 1
ATOM 1754 N N . GLU A 1 216 ? 6.197 -1.509 20.930 1.00 98.00 216 GLU A N 1
ATOM 1755 C CA . GLU A 1 216 ? 6.611 -1.043 22.258 1.00 98.00 216 GLU A CA 1
ATOM 1756 C C . GLU A 1 216 ? 5.922 0.274 22.636 1.00 98.00 216 GLU A C 1
ATOM 1758 O O . GLU A 1 216 ? 5.362 0.391 23.736 1.00 98.00 216 GLU A O 1
ATOM 1763 N N . ASP A 1 217 ? 5.865 1.225 21.700 1.00 98.06 217 ASP A N 1
ATOM 1764 C CA . ASP A 1 217 ? 5.172 2.501 21.872 1.00 98.06 217 ASP A CA 1
ATOM 1765 C C . ASP A 1 217 ? 3.675 2.302 22.137 1.00 98.06 217 ASP A C 1
ATOM 1767 O O . ASP A 1 217 ? 3.113 2.883 23.075 1.00 98.06 217 ASP A O 1
ATOM 1771 N N . ARG A 1 218 ? 3.012 1.426 21.369 1.00 97.94 218 ARG A N 1
ATOM 1772 C CA . ARG A 1 218 ? 1.584 1.118 21.559 1.00 97.94 218 ARG A CA 1
ATOM 1773 C C . ARG A 1 218 ? 1.328 0.389 22.874 1.00 97.94 218 ARG A C 1
ATOM 1775 O O . ARG A 1 218 ? 0.350 0.698 23.551 1.00 97.94 218 ARG A O 1
ATOM 1782 N N . GLN A 1 219 ? 2.204 -0.523 23.291 1.00 97.69 219 GLN A N 1
ATOM 1783 C CA . GLN A 1 219 ? 2.101 -1.197 24.590 1.00 97.69 219 GLN A CA 1
ATOM 1784 C C . GLN A 1 219 ? 2.309 -0.238 25.766 1.00 97.69 219 GLN A C 1
ATOM 1786 O O . GLN A 1 219 ? 1.665 -0.386 26.809 1.00 97.69 219 GLN A O 1
ATOM 1791 N N . LYS A 1 220 ? 3.215 0.735 25.635 1.00 98.06 220 LYS A N 1
ATOM 1792 C CA . LYS A 1 220 ? 3.396 1.799 26.628 1.00 98.06 220 LYS A CA 1
ATOM 1793 C C . LYS A 1 220 ? 2.145 2.674 26.707 1.00 98.06 220 LYS A C 1
ATOM 1795 O O . LYS A 1 220 ? 1.597 2.851 27.793 1.00 98.06 220 LYS A O 1
ATOM 1800 N N . TYR A 1 221 ? 1.630 3.114 25.562 1.00 97.69 221 TYR A N 1
ATOM 1801 C CA . TYR A 1 221 ? 0.400 3.901 25.481 1.00 97.69 221 TYR A CA 1
ATOM 1802 C C . TYR A 1 221 ? -0.812 3.164 26.069 1.00 97.69 221 TYR A C 1
ATOM 1804 O O . TYR A 1 221 ? -1.596 3.745 26.819 1.00 97.69 221 TYR A O 1
ATOM 1812 N N . LEU A 1 222 ? -0.931 1.860 25.802 1.00 97.56 222 LEU A N 1
ATOM 1813 C CA . LEU A 1 222 ? -1.974 1.007 26.367 1.00 97.56 222 LEU A CA 1
ATOM 1814 C C . LEU A 1 222 ? -1.898 0.960 27.900 1.00 97.56 222 LEU A C 1
ATOM 1816 O O . LEU A 1 222 ? -2.923 1.090 28.569 1.00 97.56 222 LEU A O 1
ATOM 1820 N N . ARG A 1 223 ? -0.690 0.822 28.467 1.00 97.81 223 ARG A N 1
ATOM 1821 C CA . ARG A 1 223 ? -0.467 0.866 29.922 1.00 97.81 223 ARG A CA 1
ATOM 1822 C C . ARG A 1 223 ? -0.872 2.215 30.516 1.00 97.81 223 ARG A C 1
ATOM 1824 O O . ARG A 1 223 ? -1.497 2.243 31.575 1.00 97.81 223 ARG A O 1
ATOM 1831 N N . ASP A 1 224 ? -0.553 3.313 29.839 1.00 97.00 224 ASP A N 1
ATOM 1832 C CA . ASP A 1 224 ? -0.872 4.663 30.309 1.00 97.00 224 ASP A CA 1
ATOM 1833 C C . ASP A 1 224 ? -2.381 4.958 30.251 1.00 97.00 224 ASP A C 1
ATOM 1835 O O . ASP A 1 224 ? -2.937 5.490 31.213 1.00 97.00 224 ASP A O 1
ATOM 1839 N N . ILE A 1 225 ? -3.085 4.531 29.194 1.00 96.75 225 ILE A N 1
ATOM 1840 C CA . ILE A 1 225 ? -4.554 4.636 29.122 1.00 96.75 225 ILE A CA 1
ATOM 1841 C C . ILE A 1 225 ? -5.232 3.742 30.156 1.00 96.75 225 ILE A C 1
ATOM 1843 O O . ILE A 1 225 ? -6.200 4.168 30.790 1.00 96.75 225 ILE A O 1
ATOM 1847 N N . SER A 1 226 ? -4.748 2.512 30.332 1.00 95.88 226 SER A N 1
ATOM 1848 C CA . SER A 1 226 ? -5.356 1.557 31.259 1.00 95.88 226 SER A CA 1
ATOM 1849 C C . SER A 1 226 ? -5.323 2.087 32.699 1.00 95.88 226 SER A C 1
ATOM 1851 O O . SER A 1 226 ? -6.328 2.013 33.406 1.00 95.88 226 SER A O 1
ATOM 1853 N N . LYS A 1 227 ? -4.230 2.760 33.096 1.00 96.62 227 LYS A N 1
ATOM 1854 C CA . LYS A 1 227 ? -4.124 3.464 34.390 1.00 96.62 227 LYS A CA 1
ATOM 1855 C C . LYS A 1 227 ? -5.160 4.577 34.569 1.00 96.62 227 LYS A C 1
ATOM 1857 O O . LYS A 1 227 ? -5.572 4.848 35.692 1.00 96.62 227 LYS A O 1
ATOM 1862 N N . LEU A 1 228 ? -5.575 5.234 33.484 1.00 94.50 228 LEU A N 1
ATOM 1863 C CA . LEU A 1 228 ? -6.568 6.311 33.522 1.00 94.50 228 LEU A CA 1
ATOM 1864 C C . LEU A 1 228 ? -8.012 5.787 33.595 1.00 94.50 228 LEU A C 1
ATOM 1866 O O . LEU A 1 228 ? -8.904 6.554 33.954 1.00 94.50 228 LEU A O 1
ATOM 1870 N N . GLY A 1 229 ? -8.258 4.514 33.257 1.00 89.69 229 GLY A N 1
ATOM 1871 C CA . GLY A 1 229 ? -9.524 3.803 33.482 1.00 89.69 229 GLY A CA 1
ATOM 1872 C C . GLY A 1 229 ? -10.753 4.319 32.721 1.00 89.69 229 GLY A C 1
ATOM 1873 O O . GLY A 1 229 ? -11.865 3.876 33.000 1.00 89.69 229 GLY A O 1
ATOM 1874 N N . LYS A 1 230 ? -10.595 5.267 31.787 1.00 81.38 230 LYS A N 1
ATOM 1875 C CA . LYS A 1 230 ? -11.730 6.036 31.237 1.00 81.38 230 LYS A CA 1
ATOM 1876 C C . LYS A 1 230 ? -12.150 5.687 29.809 1.00 81.38 230 LYS A C 1
ATOM 1878 O O . LYS A 1 230 ? -13.253 6.058 29.432 1.00 81.38 230 LYS A O 1
ATOM 1883 N N . ASN A 1 231 ? -11.352 4.947 29.033 1.00 90.62 231 ASN A N 1
ATOM 1884 C CA . ASN A 1 231 ? -11.599 4.786 27.592 1.00 90.62 231 ASN A CA 1
ATOM 1885 C C . ASN A 1 231 ? -11.416 3.339 27.097 1.00 90.62 231 ASN A C 1
ATOM 1887 O O . ASN A 1 231 ? -10.425 3.033 26.432 1.00 90.62 231 ASN A O 1
ATOM 1891 N N . LYS A 1 232 ? -12.392 2.464 27.381 1.00 94.88 232 LYS A N 1
ATOM 1892 C CA . LYS A 1 232 ? -12.376 1.058 26.926 1.00 94.88 232 LYS A CA 1
ATOM 1893 C C . LYS A 1 232 ? -12.306 0.927 25.399 1.00 94.88 232 LYS A C 1
ATOM 1895 O O . LYS A 1 232 ? -11.540 0.112 24.903 1.00 94.88 232 LYS A O 1
ATOM 1900 N N . ASP A 1 233 ? -13.013 1.784 24.664 1.00 96.12 233 ASP A N 1
ATOM 1901 C CA . ASP A 1 233 ? -13.018 1.756 23.192 1.00 96.12 233 ASP A CA 1
ATOM 1902 C C . ASP A 1 233 ? -11.639 2.083 22.595 1.00 96.12 233 ASP A C 1
ATOM 1904 O O . ASP A 1 233 ? -11.225 1.514 21.585 1.00 96.12 233 ASP A O 1
ATOM 1908 N N . ILE A 1 234 ? -10.905 3.008 23.226 1.00 95.19 234 ILE A N 1
ATOM 1909 C CA . ILE A 1 234 ? -9.545 3.360 22.799 1.00 95.19 234 ILE A CA 1
ATOM 1910 C C . ILE A 1 234 ? -8.592 2.217 23.145 1.00 95.19 234 ILE A C 1
ATOM 1912 O O . ILE A 1 234 ? -7.753 1.858 22.325 1.00 95.19 234 ILE A O 1
ATOM 1916 N N . GLU A 1 235 ? -8.745 1.615 24.325 1.00 96.69 235 GLU A N 1
ATOM 1917 C CA . GLU A 1 235 ? -7.963 0.449 24.734 1.00 96.69 235 GLU A CA 1
ATOM 1918 C C . GLU A 1 235 ? -8.129 -0.719 23.747 1.00 96.69 235 GLU A C 1
ATOM 1920 O O . GLU A 1 235 ? -7.142 -1.320 23.327 1.00 96.69 235 GLU A O 1
ATOM 1925 N N . GLU A 1 236 ? -9.361 -1.013 23.327 1.00 97.44 236 GLU A N 1
ATOM 1926 C CA . GLU A 1 236 ? -9.650 -2.058 22.342 1.00 97.44 236 GLU A CA 1
ATOM 1927 C C . GLU A 1 236 ? -9.073 -1.725 20.960 1.00 97.44 236 GLU A C 1
ATOM 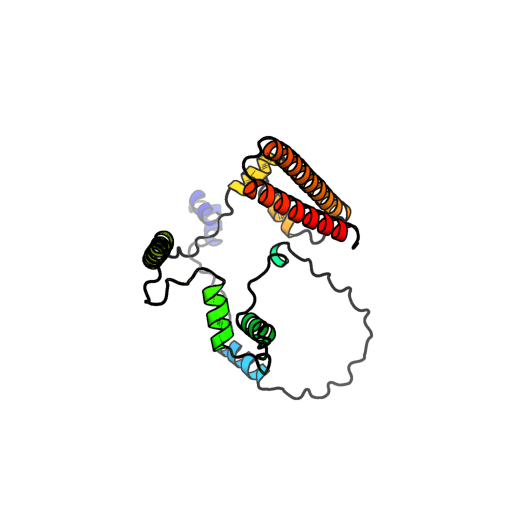1929 O O . GLU A 1 236 ? -8.452 -2.581 20.328 1.00 97.44 236 GLU A O 1
ATOM 1934 N N . ARG A 1 237 ? -9.177 -0.465 20.513 1.00 97.38 237 ARG A N 1
ATOM 1935 C CA . ARG A 1 237 ? -8.547 -0.024 19.259 1.00 97.38 237 ARG A CA 1
ATOM 1936 C C . ARG A 1 237 ? -7.031 -0.222 19.285 1.00 97.38 237 ARG A C 1
ATOM 1938 O O . ARG A 1 237 ? -6.486 -0.767 18.332 1.00 97.38 237 ARG A O 1
ATOM 1945 N N . VAL A 1 238 ? -6.365 0.179 20.368 1.00 97.62 238 VAL A N 1
ATOM 1946 C CA . VAL A 1 238 ? -4.906 0.040 20.505 1.00 97.62 238 VAL A CA 1
ATOM 1947 C C . VAL A 1 238 ? -4.494 -1.433 20.567 1.00 97.62 238 VAL A C 1
ATOM 1949 O O . VAL A 1 238 ? -3.484 -1.812 19.981 1.00 97.62 238 VAL A O 1
ATOM 1952 N N . LYS A 1 239 ? -5.290 -2.296 21.212 1.00 97.81 239 LYS A N 1
ATOM 1953 C CA . LYS A 1 239 ? -5.064 -3.751 21.182 1.00 97.81 239 LYS A CA 1
ATOM 1954 C C . LYS A 1 239 ? -5.136 -4.310 19.762 1.00 97.81 239 LYS A C 1
ATOM 1956 O O . LYS A 1 239 ? -4.270 -5.098 19.392 1.00 97.81 239 LYS A O 1
ATOM 1961 N N . ASN A 1 240 ? -6.114 -3.883 18.964 1.00 97.88 240 ASN A N 1
ATOM 1962 C CA . ASN A 1 240 ? -6.239 -4.328 17.575 1.00 97.88 240 ASN A CA 1
ATOM 1963 C C . ASN A 1 240 ? -5.054 -3.864 16.716 1.00 97.88 240 ASN A C 1
ATOM 1965 O O . ASN A 1 240 ? -4.513 -4.667 15.964 1.00 97.88 240 ASN A O 1
ATOM 1969 N N . GLU A 1 241 ? -4.582 -2.626 16.890 1.00 97.94 241 GLU A N 1
ATOM 1970 C CA . GLU A 1 241 ? -3.372 -2.140 16.208 1.00 97.94 241 GLU A CA 1
ATOM 1971 C C . GLU A 1 241 ? -2.135 -2.978 16.574 1.00 97.94 241 GLU A C 1
ATOM 1973 O O . GLU A 1 241 ? -1.345 -3.321 15.700 1.00 97.94 241 GLU A O 1
ATOM 1978 N N . ILE A 1 242 ? -1.972 -3.368 17.846 1.00 97.88 242 ILE A N 1
ATOM 1979 C CA . ILE A 1 242 ? -0.878 -4.262 18.266 1.00 97.88 242 ILE A CA 1
ATOM 1980 C C . ILE A 1 242 ? -0.987 -5.623 17.563 1.00 97.88 242 ILE A C 1
ATOM 1982 O O . ILE A 1 242 ? 0.021 -6.146 17.091 1.00 97.88 242 ILE A O 1
ATOM 1986 N N . VAL A 1 243 ? -2.190 -6.198 17.467 1.00 98.12 243 VAL A N 1
ATOM 1987 C CA . VAL A 1 243 ? -2.413 -7.477 16.767 1.00 98.12 243 VAL A CA 1
ATOM 1988 C C . VAL A 1 243 ? -2.066 -7.364 15.280 1.00 98.12 243 VAL A C 1
ATOM 1990 O O . VAL A 1 243 ? -1.402 -8.252 14.747 1.00 98.12 243 VAL A O 1
ATOM 1993 N N . GLU A 1 244 ? -2.448 -6.267 14.623 1.00 97.69 244 GLU A N 1
ATOM 1994 C CA . GLU A 1 244 ? -2.080 -5.992 13.228 1.00 97.69 244 GLU A CA 1
ATOM 1995 C C . GLU A 1 244 ? -0.555 -5.891 13.055 1.00 97.69 244 GLU A C 1
ATOM 1997 O O . GLU A 1 244 ? 0.004 -6.535 12.168 1.00 97.69 244 GLU A O 1
ATOM 2002 N N . ARG A 1 245 ? 0.149 -5.184 13.951 1.00 97.44 245 ARG A N 1
ATOM 2003 C CA . ARG A 1 245 ? 1.621 -5.090 13.905 1.00 97.44 245 ARG A CA 1
ATOM 2004 C C . ARG A 1 245 ? 2.330 -6.414 14.170 1.00 97.44 245 ARG A C 1
ATOM 2006 O O . ARG A 1 245 ? 3.354 -6.697 13.555 1.00 97.44 245 ARG A O 1
ATOM 2013 N N . ILE A 1 246 ? 1.782 -7.264 15.036 1.00 96.38 246 ILE A N 1
ATOM 2014 C CA . ILE A 1 246 ? 2.310 -8.619 15.243 1.00 96.38 246 ILE A CA 1
ATOM 2015 C C . ILE A 1 246 ? 2.153 -9.462 13.969 1.00 96.38 246 ILE A C 1
ATOM 2017 O O . ILE A 1 246 ? 3.058 -10.229 13.633 1.00 96.38 246 ILE A O 1
ATOM 2021 N N . ALA A 1 247 ? 1.044 -9.315 13.238 1.00 97.06 247 ALA A N 1
ATOM 2022 C CA . ALA A 1 247 ? 0.863 -9.985 11.952 1.00 97.06 247 ALA A CA 1
ATOM 2023 C C . ALA A 1 247 ? 1.877 -9.488 10.902 1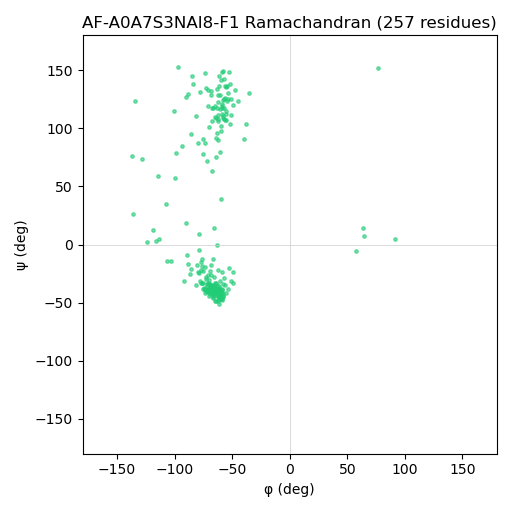.00 97.06 247 ALA A C 1
ATOM 2025 O O . ALA A 1 247 ? 2.450 -10.304 10.174 1.00 97.06 247 ALA A O 1
ATOM 2026 N N . ASP A 1 248 ? 2.169 -8.182 10.874 1.00 95.44 248 ASP A N 1
ATOM 2027 C CA . ASP A 1 248 ? 3.227 -7.610 10.029 1.00 95.44 248 ASP A CA 1
ATOM 2028 C C . ASP A 1 248 ? 4.604 -8.225 10.364 1.00 95.44 248 ASP A C 1
ATOM 2030 O O . ASP A 1 248 ? 5.316 -8.665 9.457 1.00 95.44 248 ASP A O 1
ATOM 2034 N N . LEU A 1 249 ? 4.956 -8.360 11.652 1.00 96.12 249 LEU A N 1
ATOM 2035 C CA . LEU A 1 249 ? 6.204 -9.017 12.082 1.00 96.12 249 LEU A CA 1
ATOM 2036 C C . LEU A 1 249 ? 6.293 -10.481 11.642 1.00 96.12 249 LEU A C 1
ATOM 2038 O O . LEU A 1 249 ? 7.353 -10.936 11.207 1.00 96.12 249 LEU A O 1
ATOM 2042 N N . GLN A 1 250 ? 5.197 -11.236 11.752 1.00 94.81 250 GLN A N 1
ATOM 2043 C CA . GLN A 1 250 ? 5.164 -12.628 11.296 1.00 94.81 250 GLN A CA 1
ATOM 2044 C C . GLN A 1 250 ? 5.447 -12.716 9.796 1.00 94.81 250 GLN A C 1
ATOM 2046 O O . GLN A 1 250 ? 6.268 -13.530 9.375 1.00 94.81 250 GLN A O 1
ATOM 2051 N N . LYS A 1 251 ? 4.851 -11.819 9.008 1.00 95.62 251 LYS A N 1
ATOM 2052 C CA . LYS A 1 251 ? 5.077 -11.739 7.566 1.00 95.62 251 LYS A CA 1
ATOM 2053 C C . LYS A 1 251 ? 6.527 -11.383 7.220 1.00 95.62 251 LYS A C 1
ATOM 2055 O O . LYS A 1 251 ? 7.096 -11.990 6.316 1.00 95.62 251 LYS A O 1
ATOM 2060 N N . ILE A 1 252 ? 7.148 -10.446 7.942 1.00 93.25 252 ILE A N 1
ATOM 2061 C CA . ILE A 1 252 ? 8.575 -10.108 7.766 1.00 93.25 252 ILE A CA 1
ATOM 2062 C C . ILE A 1 252 ? 9.454 -11.329 8.053 1.00 93.25 252 ILE A C 1
ATOM 2064 O O . ILE A 1 252 ? 10.334 -11.670 7.262 1.00 93.25 252 ILE A O 1
ATOM 2068 N N . ARG A 1 253 ? 9.160 -12.056 9.134 1.00 92.56 253 ARG A N 1
ATOM 2069 C CA . ARG A 1 253 ? 9.893 -13.270 9.508 1.00 92.56 253 ARG A CA 1
ATOM 2070 C C . ARG A 1 253 ? 9.739 -14.398 8.486 1.00 92.56 253 ARG A C 1
ATOM 2072 O O . ARG A 1 253 ? 10.690 -15.139 8.243 1.00 92.56 253 ARG A O 1
ATOM 2079 N N . GLU A 1 254 ? 8.560 -14.549 7.889 1.00 93.31 254 GLU A N 1
ATOM 2080 C CA . GLU A 1 254 ? 8.333 -15.499 6.796 1.00 93.31 254 GLU A CA 1
ATOM 2081 C C . GLU A 1 254 ? 9.151 -15.134 5.553 1.00 93.31 254 GLU A C 1
ATOM 2083 O O . GLU A 1 254 ? 9.754 -16.019 4.952 1.00 93.31 254 GLU A O 1
ATOM 2088 N N . MET A 1 255 ? 9.257 -13.844 5.213 1.00 89.25 255 MET A N 1
ATOM 2089 C CA . MET A 1 255 ? 10.103 -13.383 4.102 1.00 89.25 255 MET A CA 1
ATOM 2090 C C . MET A 1 255 ? 11.596 -13.631 4.350 1.00 89.25 255 MET A C 1
ATOM 2092 O O . MET A 1 255 ? 12.322 -13.933 3.406 1.00 89.25 255 MET A O 1
ATOM 2096 N N . GLN A 1 256 ? 12.050 -13.553 5.603 1.00 88.00 256 GLN A N 1
ATOM 2097 C CA . GLN A 1 256 ? 13.425 -13.900 5.978 1.00 88.00 256 GLN A CA 1
ATOM 2098 C C . GLN A 1 256 ? 13.691 -15.415 5.930 1.00 88.00 256 GLN A C 1
ATOM 2100 O O . GLN A 1 256 ? 14.800 -15.824 5.603 1.00 88.00 256 GLN A O 1
ATOM 2105 N N . ARG A 1 257 ? 12.694 -16.255 6.254 1.00 87.69 257 ARG A N 1
ATOM 2106 C CA . ARG A 1 257 ? 12.818 -17.729 6.272 1.00 87.69 257 ARG A CA 1
ATOM 2107 C C . ARG A 1 257 ? 12.557 -18.411 4.932 1.00 87.69 257 ARG A C 1
ATOM 2109 O O . ARG A 1 257 ? 12.998 -19.536 4.747 1.00 87.69 257 ARG A O 1
ATOM 2116 N N . GLY A 1 258 ? 11.778 -17.788 4.052 1.00 74.69 258 GLY A N 1
ATOM 2117 C CA . GLY A 1 258 ? 11.398 -18.334 2.746 1.00 74.69 258 GLY A CA 1
ATOM 2118 C C . GLY A 1 258 ? 12.481 -18.220 1.669 1.00 74.69 258 GLY A C 1
ATOM 2119 O O . GLY A 1 258 ? 12.174 -18.459 0.501 1.00 74.69 258 GLY A O 1
ATOM 2120 N N . LYS A 1 259 ? 13.702 -17.826 2.048 1.00 53.53 259 LYS A N 1
ATOM 2121 C CA . LYS A 1 259 ? 14.896 -17.813 1.200 1.00 53.53 259 LYS A CA 1
ATOM 2122 C C . LYS A 1 259 ? 15.800 -18.993 1.536 1.00 53.53 259 LYS A C 1
ATOM 2124 O O . LYS A 1 259 ? 15.935 -19.298 2.741 1.00 53.53 259 LYS A O 1
#

Solvent-accessible surface area (backbone atoms only — not comparable to full-atom values): 16568 Å² total; per-residue (Å²): 124,72,89,52,52,39,68,74,60,29,73,87,37,71,69,16,43,53,45,40,70,74,57,52,95,78,69,74,79,84,69,79,81,78,86,68,75,51,75,65,55,55,51,49,53,52,51,46,59,72,70,51,77,69,77,76,70,84,68,77,82,72,78,84,73,86,69,80,81,72,82,75,78,77,81,80,81,52,79,74,76,72,51,86,69,85,74,54,71,66,57,52,53,53,48,53,58,65,68,55,62,73,76,72,75,66,86,91,64,63,62,66,60,55,50,52,52,50,40,62,70,45,89,53,81,81,68,87,75,84,71,76,79,66,54,77,67,55,59,53,51,55,53,50,52,54,53,56,69,68,56,75,72,79,79,79,73,92,65,83,82,69,78,60,66,64,63,57,51,53,48,24,69,76,67,76,45,76,79,54,76,72,59,59,68,56,65,81,69,57,95,77,73,70,73,51,73,65,55,57,49,48,56,51,48,56,52,47,55,50,50,51,52,53,43,54,53,49,54,50,51,47,54,58,50,57,74,64,72,76,52,68,71,57,50,52,50,52,51,50,52,46,55,53,50,51,51,52,51,51,52,53,52,47,63,66,63,76,105

Secondary structure (DSSP, 8-state):
-GGGHHHHH-TTSHHHHHHHHHS-TT---------PPPHHHHHHHHHHHHH--------S------PPPPPPPP----GGGGS-PPPPHHHHHHHHHHH----PPPTT--HHHHHHHHHHHTT-TT--SS-----HHHHHHHHHHHHHHH-----------PPPHHHHHHHHHHHSS---HHHHHHHTS-TT-PPPHHHHHHHHHHHHHHHHHHHHHHHHHHHHHHHH---HHHHHHHHHHHHHHHHHHHHHHHHHH--

Foldseek 3Di:
DLVCVLVVVDCVDPVSVVSCVVCPPPPPPPDPPPPDDPPVRVVVVVVCVVVDPPPPDPDPDDPPDDDDDDPDPDPPDDPVNPPDDDDDPVVVVVVVVVVPPVPPPDPPDDPVVVVVVVCVVPVVPPPPPPPPPPDPVNVVVVVVVVVVVPPPDPPDPDDDPDPPCVVQVVCCVVPVDRPDVVVVVVVVPPPPPDPPPVNVLVVLVVVLVVLVVVLVVLVVVLVVVVVVVDCPPVNVVSVVVNVVSVVVNVVSVCVVVVD